Protein AF-A0A4U8TPI4-F1 (afdb_monomer_lite)

Sequence (256 aa):
MASNSSNVKKADDKVDRNPLLNIMSLQGYNVPTFNQDNNDSSNINNSPNNSNTTNISTNDIIIKDLEFSYISTNINNLEDKLVNSLYTEILDLQIKQHQYMGKYEGRNHWDSLEIGAGVNYSLSSYNPAFQVSVPLPITKKQSYLKAKYMSLESGTLARQAITKKQIAIKAKAYLQELSLQREYINLAEKNTQVKQYLAELNRLGYEAQQVTLFEYITQQNAFVDSQIELVNSQIKYIDLVALLEETLGESFTKID

Foldseek 3Di:
DDDDDDDDDDDDDDDPPDPPVVVPVPDDDDDDDDDDDDDDDDDDDDDDDDDDDDPPPPPPVPPPDPDQDDFPDPVVCLLVLLCPFPVLVVLVVLLVVLVVQLVVLVVCLWPDFDWDWDWDDDPPDTDTDTDTDGDDSPDCVSVVSSVVSVVSSVVSVVVSVVLSVVLVVLLVVLVVVLVVLVVVLVVLVVVLVVLVVVLVVLVVCVVVVNHDPVSNVVSVVVNVVSVVVNVVSSVVSVVSQVSSCNSSVHHSDDPD

Structure (mmCIF, N/CA/C/O backbone):
data_AF-A0A4U8TPI4-F1
#
_entry.id   AF-A0A4U8TPI4-F1
#
loop_
_atom_site.group_PDB
_atom_site.id
_atom_site.type_symbol
_atom_site.label_atom_id
_atom_site.label_alt_id
_atom_site.label_comp_id
_atom_site.label_asym_id
_atom_site.label_entity_id
_atom_site.label_seq_id
_atom_site.pdbx_PDB_ins_code
_atom_site.Cartn_x
_atom_site.Cartn_y
_atom_site.Cartn_z
_atom_site.occupancy
_atom_site.B_iso_or_equiv
_atom_site.auth_seq_id
_atom_site.auth_comp_id
_atom_site.auth_asym_id
_atom_site.auth_atom_id
_atom_site.pdbx_PDB_model_num
ATOM 1 N N . MET A 1 1 ? 56.192 -31.662 13.616 1.00 40.19 1 MET A N 1
ATOM 2 C CA . MET A 1 1 ? 56.895 -30.583 14.338 1.00 40.19 1 MET A CA 1
ATOM 3 C C . MET A 1 1 ? 55.969 -29.379 14.407 1.00 40.19 1 MET A C 1
ATOM 5 O O . MET A 1 1 ? 55.561 -28.923 13.352 1.00 40.19 1 MET A O 1
ATOM 9 N N . ALA A 1 2 ? 55.650 -28.973 15.646 1.00 40.91 2 ALA A N 1
ATOM 10 C CA . ALA A 1 2 ? 55.104 -27.691 16.134 1.00 40.91 2 ALA A CA 1
ATOM 11 C C . ALA A 1 2 ? 53.752 -27.215 15.537 1.00 40.91 2 ALA A C 1
ATOM 13 O O . ALA A 1 2 ? 53.695 -26.879 14.364 1.00 40.91 2 ALA A O 1
ATOM 14 N N . SER A 1 3 ? 52.589 -27.241 16.208 1.00 33.03 3 SER A N 1
ATOM 15 C CA . SER A 1 3 ? 52.166 -26.825 17.572 1.00 33.03 3 SER A CA 1
ATOM 16 C C . SER A 1 3 ? 52.023 -25.305 17.764 1.00 33.03 3 SER A C 1
ATOM 18 O O . SER A 1 3 ? 53.017 -24.628 17.994 1.00 33.03 3 SER A O 1
ATOM 20 N N . ASN A 1 4 ? 50.777 -24.808 17.713 1.00 35.53 4 ASN A N 1
ATOM 21 C CA . ASN A 1 4 ? 50.175 -23.742 18.549 1.00 35.53 4 ASN A CA 1
ATOM 22 C C . ASN A 1 4 ? 48.702 -23.600 18.087 1.00 35.53 4 ASN A C 1
ATOM 24 O O . ASN A 1 4 ? 48.477 -23.287 16.925 1.00 35.53 4 ASN A O 1
ATOM 28 N N . SER A 1 5 ? 47.632 -23.962 18.817 1.00 34.56 5 SER A N 1
ATOM 29 C CA . SER A 1 5 ? 47.222 -23.632 20.200 1.00 34.56 5 SER A CA 1
ATOM 30 C C . SER A 1 5 ? 47.324 -22.127 20.449 1.00 34.56 5 SER A C 1
ATOM 32 O O . SER A 1 5 ? 48.408 -21.581 20.335 1.00 34.56 5 SER A O 1
ATOM 34 N N . SER A 1 6 ? 46.317 -21.347 20.827 1.00 32.84 6 SER A N 1
ATOM 35 C CA . SER A 1 6 ? 44.898 -21.524 21.151 1.00 32.84 6 SER A CA 1
ATOM 36 C C . SER A 1 6 ? 44.440 -20.126 21.591 1.00 32.84 6 SER A C 1
ATOM 38 O O . SER A 1 6 ? 45.124 -19.541 22.427 1.00 32.84 6 SER A O 1
ATOM 40 N N . ASN A 1 7 ? 43.306 -19.595 21.125 1.00 31.77 7 ASN A N 1
ATOM 41 C CA . ASN A 1 7 ? 42.333 -19.042 22.070 1.00 31.77 7 ASN A CA 1
ATOM 42 C C . ASN A 1 7 ? 40.979 -18.740 21.435 1.00 31.77 7 ASN A C 1
ATOM 44 O O . ASN A 1 7 ? 40.844 -18.008 20.459 1.00 31.77 7 ASN A O 1
ATOM 48 N N . VAL A 1 8 ? 39.987 -19.332 22.080 1.00 36.50 8 VAL A N 1
ATOM 49 C CA . VAL A 1 8 ? 38.558 -19.215 21.858 1.00 36.50 8 VAL A CA 1
ATOM 50 C C . VAL A 1 8 ? 38.081 -17.928 22.526 1.00 36.50 8 VAL A C 1
ATOM 52 O O . VAL A 1 8 ? 38.291 -17.738 23.722 1.00 36.50 8 VAL A O 1
ATOM 55 N N . LYS A 1 9 ? 37.367 -17.077 21.788 1.00 36.59 9 LYS A N 1
ATOM 56 C CA . LYS A 1 9 ? 36.351 -16.196 22.373 1.00 36.59 9 LYS A CA 1
ATOM 57 C C . LYS A 1 9 ? 35.041 -16.421 21.631 1.00 36.59 9 LYS A C 1
ATOM 59 O O . LYS A 1 9 ? 34.915 -16.083 20.460 1.00 36.59 9 LYS A O 1
ATOM 64 N N . LYS A 1 10 ? 34.094 -17.032 22.348 1.00 38.00 10 LYS A N 1
ATOM 65 C CA . LYS A 1 10 ? 32.663 -17.004 22.045 1.00 38.00 10 LYS A CA 1
ATOM 66 C C . LYS A 1 10 ? 32.222 -15.544 21.912 1.00 38.00 10 LYS A C 1
ATOM 68 O O . LYS A 1 10 ? 32.494 -14.753 22.813 1.00 38.00 10 LYS A O 1
ATOM 73 N N . ALA A 1 11 ? 31.522 -15.226 20.835 1.00 33.50 11 ALA A N 1
ATOM 74 C CA . ALA A 1 11 ? 30.591 -14.112 20.797 1.00 33.50 11 ALA A CA 1
ATOM 75 C C . ALA A 1 11 ? 29.289 -14.668 20.226 1.00 33.50 11 ALA A C 1
ATOM 77 O O . ALA A 1 11 ? 29.285 -15.302 19.172 1.00 33.50 11 ALA A O 1
ATOM 78 N N . ASP A 1 12 ? 28.248 -14.526 21.032 1.00 31.89 12 ASP A N 1
ATOM 79 C CA . ASP A 1 12 ? 26.942 -15.122 20.854 1.00 31.89 12 ASP A CA 1
ATOM 80 C C . ASP A 1 12 ? 26.230 -14.660 19.583 1.00 31.89 12 ASP A C 1
ATOM 82 O O . ASP A 1 12 ? 26.335 -13.524 19.120 1.00 31.89 12 ASP A O 1
ATOM 86 N N . ASP A 1 13 ? 25.460 -15.610 19.080 1.00 36.75 13 ASP A N 1
ATOM 87 C CA . ASP A 1 13 ? 24.422 -15.514 18.077 1.00 36.75 13 ASP A CA 1
ATOM 88 C C . ASP A 1 13 ? 23.369 -14.456 18.455 1.00 36.75 13 ASP A C 1
ATOM 90 O O . ASP A 1 13 ? 22.632 -14.622 19.428 1.00 36.75 13 ASP A O 1
ATOM 94 N N . LYS A 1 14 ? 23.271 -13.383 17.662 1.00 34.62 14 LYS A N 1
ATOM 95 C CA . LYS A 1 14 ? 21.997 -12.709 17.382 1.00 34.62 14 LYS A CA 1
ATOM 96 C C . LYS A 1 14 ? 21.975 -12.254 15.930 1.00 34.62 14 LYS A C 1
ATOM 98 O O . LYS A 1 14 ? 22.466 -11.191 15.565 1.00 34.62 14 LYS A O 1
ATOM 103 N N . VAL A 1 15 ? 21.372 -13.102 15.107 1.00 37.91 15 VAL A N 1
ATOM 104 C CA . VAL A 1 15 ? 20.812 -12.750 13.804 1.00 37.91 15 VAL A CA 1
ATOM 105 C C . VAL A 1 15 ? 19.808 -11.607 13.997 1.00 37.91 15 VAL A C 1
ATOM 107 O O . VAL A 1 15 ? 18.676 -11.843 14.423 1.00 37.91 15 VAL A O 1
ATOM 110 N N . ASP A 1 16 ? 20.203 -10.380 13.654 1.00 37.00 16 ASP A N 1
ATOM 111 C CA . ASP A 1 16 ? 19.278 -9.254 13.499 1.00 37.00 16 ASP A CA 1
ATOM 112 C C . ASP A 1 16 ? 18.398 -9.496 12.267 1.00 37.00 16 ASP A C 1
ATOM 114 O O . ASP A 1 16 ? 18.667 -9.089 11.135 1.00 37.00 16 ASP A O 1
ATOM 118 N N . ARG A 1 17 ? 17.308 -10.226 12.496 1.00 42.50 17 ARG A N 1
ATOM 119 C CA . ARG A 1 17 ? 16.150 -10.233 11.611 1.00 42.50 17 ARG A CA 1
ATOM 120 C C . ARG A 1 17 ? 15.428 -8.915 11.838 1.00 42.50 17 ARG A C 1
ATOM 122 O O . ARG A 1 17 ? 14.726 -8.815 12.832 1.00 42.50 17 ARG A O 1
ATOM 129 N N . ASN A 1 18 ? 15.622 -7.934 10.956 1.00 40.72 18 ASN A N 1
ATOM 130 C CA . ASN A 1 18 ? 14.607 -6.940 10.571 1.00 40.72 18 ASN A CA 1
ATOM 131 C C . ASN A 1 18 ? 15.129 -6.003 9.461 1.00 40.72 18 ASN A C 1
ATOM 133 O O . ASN A 1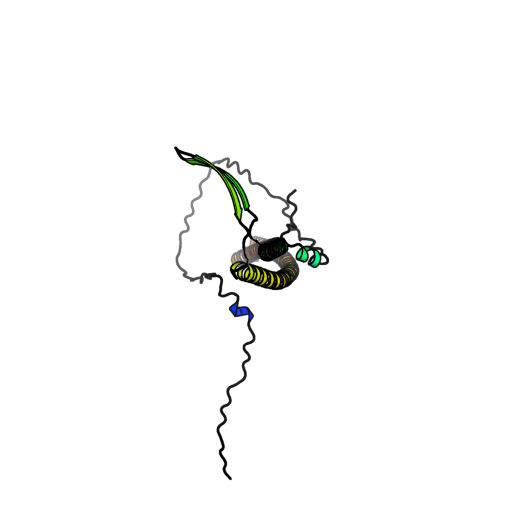 18 ? 15.443 -4.842 9.718 1.00 40.72 18 ASN A O 1
ATOM 137 N N . PRO A 1 19 ? 15.158 -6.442 8.188 1.00 38.75 19 PRO A N 1
ATOM 138 C CA . PRO A 1 19 ? 15.428 -5.538 7.064 1.00 38.75 19 PRO A CA 1
ATOM 139 C C . PRO A 1 19 ? 14.300 -4.510 6.816 1.00 38.75 19 PRO A C 1
ATOM 141 O O . PRO A 1 19 ? 14.453 -3.628 5.978 1.00 38.75 19 PRO A O 1
ATOM 144 N N . LEU A 1 20 ? 13.175 -4.597 7.540 1.00 37.25 20 LEU A N 1
ATOM 145 C CA . LEU A 1 20 ? 12.004 -3.725 7.372 1.00 37.25 20 LEU A CA 1
ATOM 146 C C . LEU A 1 20 ? 12.110 -2.376 8.102 1.00 37.25 20 LEU A C 1
ATOM 148 O O . LEU A 1 20 ? 11.418 -1.436 7.728 1.00 37.25 20 LEU A O 1
ATOM 152 N N . LEU A 1 21 ? 12.995 -2.243 9.094 1.00 36.62 21 LEU A N 1
ATOM 153 C CA . LEU A 1 21 ? 13.157 -0.987 9.840 1.00 36.62 21 LEU A CA 1
ATOM 154 C C . LEU A 1 21 ? 13.999 0.061 9.095 1.00 36.62 21 LEU A C 1
ATOM 156 O O . LEU A 1 21 ? 13.907 1.246 9.397 1.00 36.62 21 LEU A O 1
ATOM 160 N N . ASN A 1 22 ? 14.780 -0.346 8.090 1.00 37.22 22 ASN A N 1
ATOM 161 C CA . ASN A 1 22 ? 15.731 0.544 7.416 1.00 37.22 22 ASN A CA 1
ATOM 162 C C . ASN A 1 22 ? 15.189 1.204 6.132 1.00 37.22 22 ASN A C 1
ATOM 164 O O . ASN A 1 22 ? 15.896 1.968 5.484 1.00 37.22 22 ASN A O 1
ATOM 168 N N . ILE A 1 23 ? 13.941 0.915 5.751 1.00 37.38 23 ILE A N 1
ATOM 169 C CA . ILE A 1 23 ? 13.265 1.532 4.591 1.00 37.38 23 ILE A CA 1
ATOM 170 C C . ILE A 1 23 ? 12.291 2.647 4.991 1.00 37.38 23 ILE A C 1
ATOM 172 O O . ILE A 1 23 ? 11.846 3.397 4.128 1.00 37.38 23 ILE A O 1
ATOM 176 N N . MET A 1 24 ? 11.993 2.791 6.286 1.00 36.94 24 MET A N 1
ATOM 177 C CA . MET A 1 24 ? 11.073 3.815 6.800 1.00 36.94 24 MET A CA 1
ATOM 178 C C . MET A 1 24 ? 11.775 5.074 7.331 1.00 36.94 24 MET A C 1
ATOM 180 O O . MET A 1 24 ? 11.109 6.065 7.599 1.00 36.94 24 MET A O 1
ATOM 184 N N . SER A 1 25 ? 13.107 5.091 7.435 1.00 38.97 25 SER A N 1
ATOM 185 C CA . SER A 1 25 ? 13.867 6.258 7.919 1.00 38.97 25 SER A CA 1
ATOM 186 C C . SER A 1 25 ? 14.198 7.298 6.836 1.00 38.97 25 SER A C 1
ATOM 188 O O . SER A 1 25 ? 14.820 8.315 7.131 1.00 38.97 25 SER A O 1
ATOM 190 N N . LEU A 1 26 ? 13.783 7.076 5.582 1.00 43.41 26 LEU A N 1
ATOM 191 C CA . LEU A 1 26 ? 14.105 7.943 4.437 1.00 43.41 26 LEU A CA 1
ATOM 192 C C . LEU A 1 26 ? 13.020 8.969 4.078 1.00 43.41 26 LEU A C 1
ATOM 194 O O . LEU A 1 26 ? 13.184 9.714 3.113 1.00 43.41 26 LEU A O 1
ATOM 198 N N . GLN A 1 27 ? 11.938 9.058 4.850 1.00 39.12 27 GLN A N 1
ATOM 199 C CA . GLN A 1 27 ? 10.951 10.129 4.716 1.00 39.12 27 GLN A CA 1
ATOM 200 C C . GLN A 1 27 ? 10.686 10.729 6.095 1.00 39.12 27 GLN A C 1
ATOM 202 O O . GLN A 1 27 ? 10.220 10.046 7.000 1.00 39.12 27 GLN A O 1
ATOM 207 N N . GLY A 1 28 ? 11.075 11.996 6.258 1.00 37.16 28 GLY A N 1
ATOM 208 C CA . GLY A 1 28 ? 11.094 12.729 7.521 1.00 37.16 28 GLY A CA 1
ATOM 209 C C . GLY A 1 28 ? 9.715 12.959 8.132 1.00 37.16 28 GLY A C 1
ATOM 210 O O . GLY A 1 28 ? 9.184 14.064 8.074 1.00 37.16 28 GLY A O 1
ATOM 211 N N . TYR A 1 29 ? 9.175 11.936 8.783 1.00 36.00 29 TYR A N 1
ATOM 212 C CA . TYR A 1 29 ? 8.065 12.076 9.712 1.00 36.00 29 TYR A CA 1
ATOM 213 C C . TYR A 1 29 ? 8.618 12.373 11.109 1.00 36.00 29 TYR A C 1
ATOM 215 O O . TYR A 1 29 ? 9.076 11.482 11.822 1.00 36.00 29 TYR A O 1
ATOM 223 N N . ASN A 1 30 ? 8.582 13.650 11.498 1.00 37.44 30 ASN A N 1
ATOM 224 C CA . ASN A 1 30 ? 8.715 14.041 12.898 1.00 37.44 30 ASN A CA 1
ATOM 225 C C . ASN A 1 30 ? 7.462 13.574 13.646 1.00 37.44 30 ASN A C 1
ATOM 227 O O . ASN A 1 30 ? 6.368 14.082 13.407 1.00 37.44 30 ASN A O 1
ATOM 231 N N . VAL A 1 31 ? 7.631 12.619 14.556 1.00 39.81 31 VAL A N 1
ATOM 232 C CA . VAL A 1 31 ? 6.609 12.243 15.536 1.00 39.81 31 VAL A CA 1
ATOM 233 C C . VAL A 1 31 ? 6.608 13.314 16.634 1.00 39.81 31 VAL A C 1
ATOM 235 O O . VAL A 1 31 ? 7.640 13.481 17.288 1.00 39.81 31 VAL A O 1
ATOM 238 N N . PRO A 1 32 ? 5.516 14.066 16.866 1.00 36.06 32 PRO A N 1
ATOM 239 C CA . PRO A 1 32 ? 5.455 14.966 18.008 1.00 36.06 32 PRO A CA 1
ATOM 240 C C . PRO A 1 32 ? 5.360 14.145 19.299 1.00 36.06 32 PRO A C 1
ATOM 242 O O . PRO A 1 32 ? 4.415 13.388 19.517 1.00 36.06 32 PRO A O 1
ATOM 245 N N . THR A 1 33 ? 6.356 14.301 20.165 1.00 33.09 33 THR A N 1
ATOM 246 C CA . THR A 1 33 ? 6.316 13.835 21.552 1.00 33.09 33 THR A CA 1
ATOM 247 C C . THR A 1 33 ? 5.322 14.688 22.337 1.00 33.09 33 THR A C 1
ATOM 249 O O . THR A 1 33 ? 5.518 15.896 22.475 1.00 33.09 33 THR A O 1
ATOM 252 N N . PHE A 1 34 ? 4.260 14.060 22.845 1.00 27.83 34 PHE A N 1
ATOM 253 C CA . PHE A 1 34 ? 3.307 14.671 23.771 1.00 27.83 34 PHE A CA 1
ATOM 254 C C . PHE A 1 34 ? 4.018 14.996 25.090 1.00 27.83 34 PHE A C 1
ATOM 256 O O . PHE A 1 34 ? 4.450 14.088 25.798 1.00 27.83 34 PHE A O 1
ATOM 263 N N . ASN A 1 35 ? 4.143 16.286 25.405 1.00 26.83 35 ASN A N 1
ATOM 264 C CA . ASN A 1 35 ? 4.555 16.753 26.723 1.00 26.83 35 ASN A CA 1
ATOM 265 C C . ASN A 1 35 ? 3.297 17.054 27.540 1.00 26.83 35 ASN A C 1
ATOM 267 O O . ASN A 1 35 ? 2.398 17.764 27.088 1.00 26.83 35 ASN A O 1
ATOM 271 N N . GLN A 1 36 ? 3.238 16.451 28.717 1.00 35.97 36 GLN A N 1
ATOM 272 C CA . GLN A 1 36 ? 2.131 16.492 29.653 1.00 35.97 36 GLN A CA 1
ATOM 273 C C . GLN A 1 36 ? 2.464 17.533 30.720 1.00 35.97 36 GLN A C 1
ATOM 275 O O . GLN A 1 36 ? 3.272 17.246 31.595 1.00 35.97 36 GLN A O 1
ATOM 280 N N . ASP A 1 37 ? 1.838 18.708 30.658 1.00 26.83 37 ASP A N 1
ATOM 281 C CA . ASP A 1 37 ? 1.857 19.668 31.762 1.00 26.83 37 ASP A CA 1
ATOM 282 C C . ASP A 1 37 ? 0.425 19.969 32.209 1.00 26.83 37 ASP A C 1
ATOM 284 O O . ASP A 1 37 ? -0.380 20.583 31.509 1.00 26.83 37 ASP A O 1
ATOM 288 N N . ASN A 1 38 ? 0.126 19.471 33.407 1.00 35.69 38 ASN A N 1
ATOM 289 C CA . ASN A 1 38 ? -1.001 19.872 34.233 1.00 35.69 38 ASN A CA 1
ATOM 290 C C . ASN A 1 38 ? -0.711 21.259 34.821 1.00 35.69 38 ASN A C 1
ATOM 292 O O . ASN A 1 38 ? 0.386 21.458 35.342 1.00 35.69 38 ASN A O 1
ATOM 296 N N . ASN A 1 39 ? -1.692 22.166 34.828 1.00 30.72 39 ASN A N 1
ATOM 297 C CA . ASN A 1 39 ? -2.206 22.792 36.054 1.00 30.72 39 ASN A CA 1
ATOM 298 C C . ASN A 1 39 ? -3.157 23.970 35.782 1.00 30.72 39 ASN A C 1
ATOM 300 O O . ASN A 1 39 ? -2.978 24.762 34.864 1.00 30.72 39 ASN A O 1
ATOM 304 N N . ASP A 1 40 ? -4.098 24.070 36.719 1.00 28.66 40 ASP A N 1
ATOM 305 C CA . ASP A 1 40 ? -4.758 25.268 37.234 1.00 28.66 40 ASP A CA 1
ATOM 306 C C . ASP A 1 40 ? -6.131 25.730 36.705 1.00 28.66 40 ASP A C 1
ATOM 308 O O . ASP A 1 40 ? -6.276 26.560 35.818 1.00 28.66 40 ASP A O 1
ATOM 312 N N . SER A 1 41 ? -7.146 25.236 37.427 1.00 28.80 41 SER A N 1
ATOM 313 C CA . SER A 1 41 ? -7.929 26.030 38.391 1.00 28.80 41 SER A CA 1
ATOM 314 C C . SER A 1 41 ? -8.909 27.104 37.887 1.00 28.80 41 SER A C 1
ATOM 316 O O . SER A 1 41 ? -8.549 28.204 37.488 1.00 28.80 41 SER A O 1
ATOM 318 N N . SER A 1 42 ? -10.186 26.807 38.165 1.00 34.19 42 SER A N 1
ATOM 319 C CA . SER A 1 42 ? -11.228 27.707 38.691 1.00 34.19 42 SER A CA 1
ATOM 320 C C . SER A 1 42 ? -11.661 28.935 37.875 1.00 34.19 42 SER A C 1
ATOM 322 O O . SER A 1 42 ? -11.002 29.969 37.893 1.00 34.19 42 SER A O 1
ATOM 324 N N . ASN A 1 43 ? -12.905 28.913 37.380 1.00 29.72 43 ASN A N 1
ATOM 325 C CA . ASN A 1 43 ? -13.916 29.845 37.897 1.00 29.72 43 ASN A CA 1
ATOM 326 C C . ASN A 1 43 ? -15.341 29.454 37.482 1.00 29.72 43 ASN A C 1
ATOM 328 O O . ASN A 1 43 ? -15.711 29.492 36.312 1.00 29.72 43 ASN A O 1
ATOM 332 N N . ILE A 1 44 ? -16.143 29.117 38.491 1.00 36.00 44 ILE A N 1
ATOM 333 C CA . ILE A 1 44 ? -17.599 29.028 38.425 1.00 36.00 44 ILE A CA 1
ATOM 334 C C . ILE A 1 44 ? -18.122 30.446 38.648 1.00 36.00 44 ILE A C 1
ATOM 336 O O . ILE A 1 44 ? -17.892 31.006 39.714 1.00 36.00 44 ILE A O 1
ATOM 340 N N . ASN A 1 45 ? -18.865 30.997 37.692 1.00 31.64 45 ASN A N 1
ATOM 341 C CA . ASN A 1 45 ? -19.779 32.104 37.955 1.00 31.64 45 ASN A CA 1
ATOM 342 C C . ASN A 1 45 ? -21.132 31.792 37.315 1.00 31.64 45 ASN A C 1
ATOM 344 O O . ASN A 1 45 ? -21.312 31.888 36.104 1.00 31.64 45 ASN A O 1
ATOM 348 N N . ASN A 1 46 ? -22.080 31.418 38.172 1.00 35.88 46 ASN A N 1
ATOM 349 C CA . ASN A 1 46 ? -23.503 31.445 37.873 1.00 35.88 46 ASN A CA 1
ATOM 350 C C . ASN A 1 46 ? -23.964 32.899 37.722 1.00 35.88 46 ASN A C 1
ATOM 352 O O . ASN A 1 46 ? -23.731 33.708 38.618 1.00 35.88 46 ASN A O 1
ATOM 356 N N . SER A 1 47 ? -24.739 33.194 36.682 1.00 27.23 47 SER A N 1
ATOM 357 C CA . SER A 1 47 ? -25.938 34.020 36.846 1.00 27.23 47 SER A CA 1
ATOM 358 C C . SER A 1 47 ? -26.911 33.781 35.685 1.00 27.23 47 SER A C 1
ATOM 360 O O . SER A 1 47 ? -26.484 33.808 34.529 1.00 27.23 47 SER A O 1
ATOM 362 N N . PRO A 1 48 ? -28.202 33.529 35.964 1.00 48.09 48 PRO A N 1
ATOM 363 C CA . PRO A 1 48 ? -29.218 33.308 34.950 1.00 48.09 48 PRO A CA 1
ATOM 364 C C . PRO A 1 48 ? -29.750 34.658 34.470 1.00 48.09 48 PRO A C 1
ATOM 366 O O . PRO A 1 48 ? -30.051 35.523 35.291 1.00 48.09 48 PRO A O 1
ATOM 369 N N . ASN A 1 49 ? -29.942 34.846 33.164 1.00 31.06 49 ASN A N 1
ATOM 370 C CA . ASN A 1 49 ? -30.981 35.770 32.730 1.00 31.06 49 ASN A CA 1
ATOM 371 C C . ASN A 1 49 ? -31.513 35.497 31.328 1.00 31.06 49 ASN A C 1
ATOM 373 O O . ASN A 1 49 ? -30.820 35.096 30.400 1.00 31.06 49 ASN A O 1
ATOM 377 N N . ASN A 1 50 ? -32.816 35.704 31.288 1.00 35.12 50 ASN A N 1
ATOM 378 C CA . ASN A 1 50 ? -33.794 35.378 30.282 1.00 35.12 50 ASN A CA 1
ATOM 379 C C . ASN A 1 50 ? -33.683 36.278 29.039 1.00 35.12 50 ASN A C 1
ATOM 381 O O . ASN A 1 50 ? -33.150 37.384 29.098 1.00 35.12 50 ASN A O 1
ATOM 385 N N . SER A 1 51 ? -34.348 35.826 27.976 1.00 37.69 51 SER A N 1
ATOM 386 C CA . SER A 1 51 ? -34.765 36.564 26.780 1.00 37.69 51 SER A CA 1
ATOM 387 C C . SER A 1 51 ? -33.663 36.989 25.803 1.00 37.69 51 SER A C 1
ATOM 389 O O . SER A 1 51 ? -32.965 37.978 25.984 1.00 37.69 51 SER A O 1
ATOM 391 N N . ASN A 1 52 ? -33.583 36.300 24.667 1.00 36.41 52 ASN A N 1
ATOM 392 C CA . ASN A 1 52 ? -34.245 36.779 23.453 1.00 36.41 52 ASN A CA 1
ATOM 393 C C . ASN A 1 52 ? -33.923 35.851 22.283 1.00 36.41 52 ASN A C 1
ATOM 395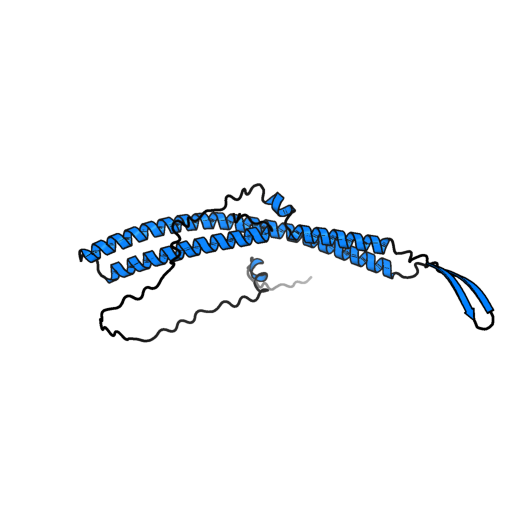 O O . ASN A 1 52 ? -32.770 35.531 22.006 1.00 36.41 52 ASN A O 1
ATOM 399 N N . THR A 1 53 ? -34.991 35.455 21.599 1.00 42.88 53 THR A N 1
ATOM 400 C CA . THR A 1 53 ? -35.019 34.953 20.227 1.00 42.88 53 THR A CA 1
ATOM 401 C C . THR A 1 53 ? -33.947 35.612 19.365 1.00 42.88 53 THR A C 1
ATOM 403 O O . THR A 1 53 ? -34.125 36.724 18.869 1.00 42.88 53 THR A O 1
ATOM 406 N N . THR A 1 54 ? -32.851 34.897 19.145 1.00 35.06 54 THR A N 1
ATOM 407 C CA . THR A 1 54 ? -32.073 35.050 17.928 1.00 35.06 54 THR A CA 1
ATOM 408 C C . THR A 1 54 ? -32.520 33.914 17.028 1.00 35.06 54 THR A C 1
ATOM 410 O O . THR A 1 54 ? -32.261 32.743 17.288 1.00 35.06 54 THR A O 1
ATOM 413 N N . ASN A 1 55 ? -33.292 34.279 16.005 1.00 42.16 55 ASN A N 1
ATOM 414 C CA . ASN A 1 55 ? -33.463 33.473 14.808 1.00 42.16 55 ASN A CA 1
ATOM 415 C C . ASN A 1 55 ? -32.068 33.259 14.216 1.00 42.16 55 ASN A C 1
ATOM 417 O O . ASN A 1 55 ? -31.620 34.024 13.364 1.00 42.16 55 ASN A O 1
ATOM 421 N N . ILE A 1 56 ? -31.351 32.262 14.720 1.00 40.69 56 ILE A N 1
ATOM 422 C CA . ILE A 1 56 ? -30.245 31.678 13.991 1.00 40.69 56 ILE A CA 1
ATOM 423 C C . ILE A 1 56 ? -30.946 30.768 13.001 1.00 40.69 56 ILE A C 1
ATOM 425 O O . ILE A 1 56 ? -31.439 29.703 13.359 1.00 40.69 56 ILE A O 1
ATOM 429 N N . SER A 1 57 ? -31.071 31.245 11.767 1.00 43.78 57 SER A N 1
ATOM 430 C CA . SER A 1 57 ? -31.351 30.397 10.619 1.00 43.78 57 SER A CA 1
ATOM 431 C C . SER A 1 57 ? -30.175 29.434 10.471 1.00 43.78 57 SER A C 1
ATOM 433 O O . SER A 1 57 ? -29.312 29.616 9.613 1.00 43.78 57 SER A O 1
ATOM 435 N N . THR A 1 58 ? -30.089 28.442 11.355 1.00 43.31 58 THR A N 1
ATOM 436 C CA . THR A 1 58 ? -29.285 27.269 11.107 1.00 43.31 58 THR A CA 1
ATOM 437 C C . THR A 1 58 ? -30.025 26.513 10.014 1.00 43.31 58 THR A C 1
ATOM 439 O O . THR A 1 58 ? -30.976 25.771 10.244 1.00 43.31 58 THR A O 1
ATOM 442 N N . ASN A 1 59 ? -29.592 26.715 8.770 1.00 41.31 59 ASN A N 1
ATOM 443 C CA . ASN A 1 59 ? -29.639 25.623 7.808 1.00 41.31 59 ASN A CA 1
ATOM 444 C C . ASN A 1 59 ? -28.685 24.544 8.342 1.00 41.31 59 ASN A C 1
ATOM 446 O O . ASN A 1 59 ? -27.594 24.344 7.812 1.00 41.31 59 ASN A O 1
ATOM 450 N N . ASP A 1 60 ? -29.075 23.903 9.444 1.00 40.75 60 ASP A N 1
ATOM 451 C CA . ASP A 1 60 ? -28.480 22.663 9.883 1.00 40.75 60 ASP A CA 1
ATOM 452 C C . ASP A 1 60 ? -28.790 21.685 8.762 1.00 40.75 60 ASP A C 1
ATOM 454 O O . ASP A 1 60 ? -29.945 21.335 8.501 1.00 40.75 60 ASP A O 1
ATOM 458 N N . ILE A 1 61 ? -27.754 21.307 8.020 1.00 43.78 61 ILE A N 1
ATOM 459 C CA . ILE A 1 61 ? -27.837 20.178 7.111 1.00 43.78 61 ILE A CA 1
ATOM 460 C C . ILE A 1 61 ? -28.008 18.970 8.025 1.00 43.78 61 ILE A C 1
ATOM 462 O O . ILE A 1 61 ? -27.047 18.419 8.556 1.00 43.78 61 ILE A O 1
ATOM 466 N N . ILE A 1 62 ? -29.262 18.606 8.270 1.00 43.69 62 ILE A N 1
ATOM 467 C CA . ILE A 1 62 ? -29.615 17.402 9.003 1.00 43.69 62 ILE A CA 1
ATOM 468 C C . ILE A 1 62 ? -29.339 16.233 8.056 1.00 43.69 62 ILE A C 1
ATOM 470 O O . ILE A 1 62 ? -30.209 15.804 7.299 1.00 43.69 62 ILE A O 1
ATOM 474 N N . ILE A 1 63 ? -28.099 15.746 8.074 1.00 51.16 63 ILE A N 1
ATOM 475 C CA . ILE A 1 63 ? -27.718 14.507 7.403 1.00 51.16 63 ILE A CA 1
ATOM 476 C C . ILE A 1 63 ? -28.290 13.363 8.242 1.00 51.16 63 ILE A C 1
ATOM 478 O O . ILE A 1 63 ? -27.692 12.925 9.223 1.00 51.16 63 ILE A O 1
ATOM 482 N N . LYS A 1 64 ? -29.504 12.935 7.896 1.00 35.50 64 LYS A N 1
ATOM 483 C CA . LYS A 1 64 ? -30.083 11.683 8.387 1.00 35.50 64 LYS A CA 1
ATOM 484 C C . LYS A 1 64 ? -29.584 10.557 7.486 1.00 35.50 64 LYS A C 1
ATOM 486 O O . LYS A 1 64 ? -29.539 10.733 6.273 1.00 35.50 64 LYS A O 1
ATOM 491 N N . ASP A 1 65 ? -29.212 9.439 8.099 1.00 46.28 65 ASP A N 1
ATOM 492 C CA . ASP A 1 65 ? -28.926 8.167 7.422 1.00 46.28 65 ASP A CA 1
ATOM 493 C C . ASP A 1 65 ? -27.630 8.119 6.589 1.00 46.28 65 ASP A C 1
ATOM 495 O O . ASP A 1 65 ? -27.610 7.611 5.469 1.00 46.28 65 ASP A O 1
ATOM 499 N N . LEU A 1 66 ? -26.507 8.595 7.147 1.00 58.91 66 LEU A N 1
ATOM 500 C CA . LEU A 1 66 ? -25.183 8.289 6.589 1.00 58.91 66 LEU A CA 1
ATOM 501 C C . LEU A 1 66 ? -24.772 6.860 6.997 1.00 58.91 66 LEU A C 1
ATOM 503 O O . LEU A 1 66 ? -24.012 6.653 7.943 1.00 58.91 66 LEU A O 1
ATOM 507 N N . GLU A 1 67 ? -25.346 5.862 6.327 1.00 62.47 67 GLU A N 1
ATOM 508 C CA . GLU A 1 67 ? -25.018 4.456 6.564 1.00 62.47 67 GLU A CA 1
ATOM 509 C C . GLU A 1 67 ? -23.615 4.146 6.024 1.00 62.47 67 GLU A C 1
ATOM 511 O O . GLU A 1 67 ? -23.298 4.384 4.855 1.00 62.47 67 GLU A O 1
ATOM 516 N N . PHE A 1 68 ? -22.748 3.626 6.891 1.00 69.50 68 PHE A N 1
ATOM 517 C CA . PHE A 1 68 ? -21.396 3.248 6.504 1.00 69.50 68 PHE A CA 1
ATOM 518 C C . PHE A 1 68 ? -21.433 1.975 5.653 1.00 69.50 68 PHE A C 1
ATOM 520 O O . PHE A 1 68 ? -21.764 0.895 6.142 1.00 69.50 68 PHE A O 1
ATOM 527 N N . SER A 1 69 ? -21.065 2.101 4.378 1.00 70.88 69 SER A N 1
ATOM 528 C CA . SER A 1 69 ? -21.054 0.987 3.432 1.00 70.88 69 SER A CA 1
ATOM 529 C C . SER A 1 69 ? -19.638 0.506 3.142 1.00 70.88 69 SER A C 1
ATOM 531 O O . SER A 1 69 ? -18.699 1.288 2.991 1.00 70.88 69 SER A O 1
ATOM 533 N N . TYR A 1 70 ? -19.488 -0.811 3.040 1.00 76.44 70 TYR A N 1
ATOM 534 C CA . TYR A 1 70 ? -18.218 -1.437 2.715 1.00 76.44 70 TYR A CA 1
ATOM 535 C C . TYR A 1 70 ? -18.079 -1.675 1.216 1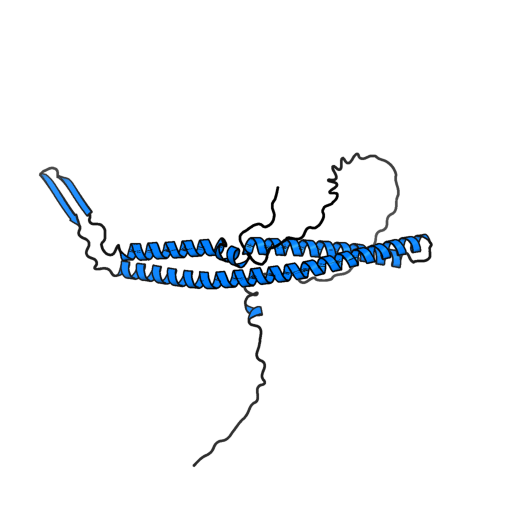.00 76.44 70 TYR A C 1
ATOM 537 O O . TYR A 1 70 ? -19.027 -2.065 0.534 1.00 76.44 70 TYR A O 1
ATOM 545 N N . ILE A 1 71 ? -16.849 -1.583 0.715 1.00 71.81 71 ILE A N 1
ATOM 546 C CA . ILE A 1 71 ? -16.575 -1.890 -0.687 1.00 71.81 71 ILE A CA 1
ATOM 547 C C . ILE A 1 71 ? -16.644 -3.404 -0.909 1.00 71.81 71 ILE A C 1
ATOM 549 O O . ILE A 1 71 ? -16.037 -4.201 -0.180 1.00 71.81 71 ILE A O 1
ATOM 553 N N . SER A 1 72 ? -17.389 -3.803 -1.940 1.00 61.31 72 SER A N 1
ATOM 554 C CA . SER A 1 72 ? -17.446 -5.172 -2.452 1.00 61.31 72 SER A CA 1
ATOM 555 C C . SER A 1 72 ? -16.304 -5.401 -3.447 1.00 61.31 72 SER A C 1
ATOM 557 O O . SER A 1 72 ? -16.496 -5.542 -4.653 1.00 61.31 72 SER A O 1
ATOM 559 N N . THR A 1 73 ? -15.063 -5.403 -2.964 1.00 58.84 73 THR A N 1
ATOM 560 C CA . THR A 1 73 ? -13.913 -5.684 -3.828 1.00 58.84 73 THR A CA 1
ATOM 561 C C . THR A 1 73 ? -13.926 -7.153 -4.241 1.00 58.84 73 THR A C 1
ATOM 563 O O . THR A 1 73 ? -13.736 -8.058 -3.429 1.00 58.84 73 THR A O 1
ATOM 566 N N . ASN A 1 74 ? -14.146 -7.408 -5.532 1.00 56.84 74 ASN A N 1
ATOM 567 C CA . ASN A 1 74 ? -13.971 -8.731 -6.119 1.00 56.84 74 ASN A CA 1
ATOM 568 C C . ASN A 1 74 ? -12.461 -8.994 -6.254 1.00 56.84 74 ASN A C 1
ATOM 570 O O . ASN A 1 74 ? -11.836 -8.648 -7.256 1.00 56.84 74 ASN A O 1
ATOM 574 N N . ILE A 1 75 ? -11.876 -9.547 -5.188 1.00 56.69 75 ILE A N 1
ATOM 575 C CA . ILE A 1 75 ? -10.436 -9.815 -5.006 1.00 56.69 75 ILE A CA 1
ATOM 576 C C . ILE A 1 75 ? -9.833 -10.591 -6.193 1.00 56.69 75 ILE A C 1
ATOM 578 O O . ILE A 1 75 ? -8.651 -10.444 -6.494 1.00 56.69 75 ILE A O 1
ATOM 582 N N . ASN A 1 76 ? -10.652 -11.358 -6.916 1.00 58.00 76 ASN A N 1
ATOM 583 C CA . ASN A 1 76 ? -10.221 -12.208 -8.025 1.00 58.00 76 ASN A CA 1
ATOM 584 C C . ASN A 1 76 ? -9.745 -11.435 -9.271 1.00 58.00 76 ASN A C 1
ATOM 586 O O . ASN A 1 76 ? -8.979 -11.992 -10.047 1.00 58.00 76 ASN A O 1
ATOM 590 N N . ASN A 1 77 ? -10.127 -10.161 -9.440 1.00 65.75 77 ASN A N 1
ATOM 591 C CA . ASN A 1 77 ? -9.688 -9.328 -10.575 1.00 65.75 77 ASN A CA 1
ATOM 592 C C . ASN A 1 77 ? -8.516 -8.392 -10.229 1.00 65.75 77 ASN A C 1
ATOM 594 O O . ASN A 1 77 ? -8.158 -7.527 -11.030 1.00 65.75 77 ASN A O 1
ATOM 598 N N . LEU A 1 78 ? -7.928 -8.516 -9.033 1.00 66.94 78 LEU A N 1
ATOM 599 C CA . LEU A 1 78 ? -6.861 -7.618 -8.590 1.00 66.94 78 LEU A CA 1
ATOM 600 C C . LEU A 1 78 ? -5.620 -7.725 -9.481 1.00 66.94 78 LEU A C 1
ATOM 602 O O . LEU A 1 78 ? -5.016 -6.707 -9.790 1.00 66.94 78 LEU A O 1
ATOM 606 N N . GLU A 1 79 ? -5.264 -8.940 -9.902 1.00 65.81 79 GLU A N 1
ATOM 607 C CA . GLU A 1 79 ? -4.080 -9.215 -10.721 1.00 65.81 79 GLU A CA 1
ATOM 608 C C . GLU A 1 79 ? -4.195 -8.563 -12.110 1.00 65.81 79 GLU A C 1
ATOM 610 O O . GLU A 1 79 ? -3.265 -7.894 -12.558 1.00 65.81 79 GLU A O 1
ATOM 615 N N . ASP A 1 80 ? -5.374 -8.647 -12.734 1.00 67.88 80 ASP A N 1
ATOM 616 C CA . ASP A 1 80 ? -5.661 -8.026 -14.034 1.00 67.88 80 ASP A CA 1
ATOM 617 C C . ASP A 1 80 ? -5.661 -6.493 -13.960 1.00 67.88 80 ASP A C 1
ATOM 619 O O . ASP A 1 80 ? -5.167 -5.813 -14.865 1.00 67.88 80 ASP A O 1
ATOM 623 N N . LYS A 1 81 ? -6.171 -5.933 -12.854 1.00 70.81 81 LYS A N 1
ATOM 624 C CA . LYS A 1 81 ? -6.112 -4.488 -12.578 1.00 70.81 81 LYS A CA 1
ATOM 625 C C . LYS A 1 81 ? -4.681 -4.027 -12.309 1.00 70.81 81 LYS A C 1
ATOM 627 O O . LYS A 1 81 ? -4.278 -2.953 -12.742 1.00 70.81 81 LYS A O 1
ATOM 632 N N . LEU A 1 82 ? -3.878 -4.872 -11.669 1.00 69.69 82 LEU A N 1
ATOM 633 C CA . LEU A 1 82 ? -2.482 -4.590 -11.364 1.00 69.69 82 LEU A CA 1
ATOM 634 C C . LEU A 1 82 ? -1.601 -4.486 -12.612 1.00 69.69 82 LEU A C 1
ATOM 636 O O . LEU A 1 82 ? -0.716 -3.628 -12.683 1.00 69.69 82 LEU A O 1
ATOM 640 N N . VAL A 1 83 ? -1.840 -5.375 -13.582 1.00 66.25 83 VAL A N 1
ATOM 641 C CA . VAL A 1 83 ? -1.117 -5.422 -14.862 1.00 66.25 83 VAL A CA 1
ATOM 642 C C . VAL A 1 83 ? -1.322 -4.139 -15.670 1.00 66.25 83 VAL A C 1
ATOM 644 O O . VAL A 1 83 ? -0.416 -3.759 -16.410 1.00 66.25 83 VAL A O 1
ATOM 647 N N . ASN A 1 84 ? -2.459 -3.463 -15.481 1.00 69.00 84 ASN A N 1
ATOM 648 C CA . ASN A 1 84 ? -2.847 -2.251 -16.203 1.00 69.00 84 ASN A CA 1
ATOM 649 C C . ASN A 1 84 ? -2.833 -0.985 -15.332 1.00 69.00 84 ASN A C 1
ATOM 651 O O . ASN A 1 84 ? -3.429 0.021 -15.710 1.00 69.00 84 ASN A O 1
ATOM 655 N N . SER A 1 85 ? -2.175 -1.003 -14.170 1.00 77.56 85 SER A N 1
ATOM 656 C CA . SER A 1 85 ? -2.093 0.203 -13.338 1.00 77.56 85 SER A CA 1
ATOM 657 C C . SER A 1 85 ? -1.344 1.320 -14.076 1.00 77.56 85 SER A C 1
ATOM 659 O O . SER A 1 85 ? -0.348 1.067 -14.768 1.00 77.56 85 SER A O 1
ATOM 661 N N . LEU A 1 86 ? -1.768 2.571 -13.876 1.00 82.81 86 LEU A N 1
ATOM 662 C CA . LEU A 1 86 ? -1.188 3.753 -14.531 1.00 82.81 86 LEU A CA 1
ATOM 663 C C . LEU A 1 86 ? 0.343 3.820 -14.380 1.00 82.81 86 LEU A C 1
ATOM 665 O O . LEU A 1 86 ? 1.070 4.144 -15.319 1.00 82.81 86 LEU A O 1
ATOM 669 N N . TYR A 1 87 ? 0.863 3.448 -13.207 1.00 82.50 87 TYR A N 1
ATOM 670 C CA . TYR A 1 87 ? 2.303 3.402 -12.948 1.00 82.50 87 TYR A CA 1
ATOM 671 C C . TYR A 1 87 ? 3.040 2.407 -13.847 1.00 82.50 87 TYR A C 1
ATOM 673 O O . TYR A 1 87 ? 4.154 2.682 -14.298 1.00 82.50 87 TYR A O 1
ATOM 681 N N . THR A 1 88 ? 2.440 1.246 -14.111 1.00 84.94 88 THR A N 1
ATOM 682 C CA . THR A 1 88 ? 3.035 0.238 -14.994 1.00 84.94 88 THR A CA 1
ATOM 683 C C . THR A 1 88 ? 2.976 0.658 -16.457 1.00 84.94 88 THR A C 1
ATOM 685 O O . THR A 1 88 ? 3.957 0.447 -17.171 1.00 84.94 88 THR A O 1
ATOM 688 N N . GLU A 1 89 ? 1.904 1.341 -16.864 1.00 86.81 89 GLU A N 1
ATOM 689 C CA . GLU A 1 89 ? 1.752 1.899 -18.207 1.00 86.81 89 GLU A CA 1
ATOM 690 C C . GLU A 1 89 ? 2.794 2.988 -18.495 1.00 86.81 89 GLU A C 1
ATOM 692 O O . GLU A 1 89 ? 3.443 2.967 -19.542 1.00 86.81 89 GLU A O 1
ATOM 697 N N . ILE A 1 90 ? 3.035 3.901 -17.547 1.00 88.06 90 ILE A N 1
ATOM 698 C CA . ILE A 1 90 ? 4.075 4.935 -17.677 1.00 88.06 90 ILE A CA 1
ATOM 699 C C . ILE A 1 90 ? 5.449 4.296 -17.910 1.00 88.06 90 ILE A C 1
ATOM 701 O O . ILE A 1 90 ? 6.208 4.743 -18.773 1.00 88.06 90 ILE A O 1
ATOM 705 N N . LEU A 1 91 ? 5.778 3.238 -17.165 1.00 89.25 91 LEU A N 1
ATOM 706 C CA . LEU A 1 91 ? 7.044 2.523 -17.336 1.00 89.25 91 LEU A CA 1
ATOM 707 C C . LEU A 1 91 ? 7.108 1.799 -18.688 1.00 89.25 91 LEU A C 1
ATOM 709 O O . LEU A 1 91 ? 8.150 1.837 -19.340 1.00 89.25 91 LEU A O 1
ATOM 713 N N . ASP A 1 92 ? 6.005 1.207 -19.154 1.00 90.62 92 ASP A N 1
ATOM 714 C CA . ASP A 1 92 ? 5.923 0.604 -20.490 1.00 90.62 92 ASP A CA 1
ATOM 715 C C . ASP A 1 92 ? 6.129 1.636 -21.609 1.00 90.62 92 ASP A C 1
ATOM 717 O O . ASP A 1 92 ? 6.843 1.374 -22.583 1.00 90.62 92 ASP A O 1
ATOM 721 N N . LEU A 1 93 ? 5.560 2.835 -21.472 1.00 92.50 93 LEU A N 1
ATOM 722 C CA . LEU A 1 93 ? 5.776 3.940 -22.407 1.00 92.50 93 LEU A CA 1
ATOM 723 C C . LEU A 1 93 ? 7.239 4.403 -22.408 1.00 92.50 93 LEU A C 1
ATOM 725 O O . LEU A 1 93 ? 7.809 4.622 -23.479 1.00 92.50 93 LEU A O 1
ATOM 729 N N . GLN A 1 94 ? 7.879 4.484 -21.238 1.00 91.75 94 GLN A N 1
ATOM 730 C CA . GLN A 1 94 ? 9.305 4.809 -21.129 1.00 91.75 94 GLN A CA 1
ATOM 731 C C . GLN A 1 94 ? 10.193 3.746 -21.789 1.00 91.75 94 GLN A C 1
ATOM 733 O O . GLN A 1 94 ? 11.120 4.092 -22.524 1.00 91.75 94 GLN A O 1
ATOM 738 N N . ILE A 1 95 ? 9.893 2.457 -21.592 1.00 93.00 95 ILE A N 1
ATOM 739 C CA . ILE A 1 95 ? 10.595 1.352 -22.265 1.00 93.00 95 ILE A CA 1
ATOM 740 C C . ILE A 1 95 ? 10.463 1.501 -23.783 1.00 93.00 95 ILE A C 1
ATOM 742 O O . ILE A 1 95 ? 11.474 1.502 -24.488 1.00 93.00 95 ILE A O 1
ATOM 746 N N . LYS A 1 96 ? 9.241 1.708 -24.295 1.00 94.75 96 LYS A N 1
ATOM 747 C CA . LYS A 1 96 ? 8.990 1.931 -25.730 1.00 94.75 96 LYS A CA 1
ATOM 748 C C . LYS A 1 96 ? 9.755 3.144 -26.264 1.00 94.75 96 LYS A C 1
ATOM 750 O O . LYS A 1 96 ? 10.327 3.075 -27.353 1.00 94.75 96 LYS A O 1
ATOM 755 N N . GLN A 1 97 ? 9.812 4.235 -25.503 1.00 94.31 97 GLN A N 1
ATOM 756 C CA . GLN A 1 97 ? 10.569 5.429 -25.872 1.00 94.31 97 GLN A CA 1
ATOM 757 C C . GLN A 1 97 ? 12.074 5.140 -25.948 1.00 94.31 97 GLN A C 1
ATOM 759 O O . GLN A 1 97 ? 12.709 5.488 -26.942 1.00 94.31 97 GLN A O 1
ATOM 764 N N . HIS A 1 98 ? 12.659 4.481 -24.945 1.00 92.88 98 HIS A N 1
ATOM 765 C CA . HIS A 1 98 ? 14.081 4.119 -24.957 1.00 92.88 98 HIS A CA 1
ATOM 766 C C . HIS A 1 98 ? 14.418 3.156 -26.097 1.00 92.88 98 HIS A C 1
ATOM 768 O O . HIS A 1 98 ? 15.412 3.367 -26.792 1.00 92.88 98 HIS A O 1
ATOM 774 N N . GLN A 1 99 ? 13.552 2.177 -26.366 1.00 92.69 99 GLN A N 1
ATOM 775 C CA . GLN A 1 99 ? 13.675 1.281 -27.515 1.00 92.69 99 GLN A CA 1
ATOM 776 C C . GLN A 1 99 ? 13.655 2.039 -28.841 1.00 92.69 99 GLN A C 1
ATOM 778 O O . GLN A 1 99 ? 14.470 1.766 -29.726 1.00 92.69 99 GLN A O 1
ATOM 783 N N . TYR A 1 100 ? 12.727 2.985 -29.003 1.00 93.25 100 TYR A N 1
ATOM 784 C CA . TYR A 1 100 ? 12.638 3.803 -30.208 1.00 93.25 100 TYR A CA 1
ATOM 785 C C . TYR A 1 100 ? 13.901 4.645 -30.399 1.00 93.25 100 TYR A C 1
ATOM 787 O O . TYR A 1 100 ? 14.492 4.611 -31.476 1.00 93.25 100 TYR A O 1
ATOM 795 N N . MET A 1 101 ? 14.369 5.318 -29.346 1.00 89.94 101 MET A N 1
ATOM 796 C CA . MET A 1 101 ? 15.583 6.137 -29.396 1.00 89.94 101 MET A CA 1
ATOM 797 C C . MET A 1 101 ? 16.831 5.289 -29.668 1.00 89.94 101 MET A C 1
ATOM 799 O O . MET A 1 101 ? 17.637 5.631 -30.527 1.00 89.94 101 MET A O 1
ATOM 803 N N . GLY A 1 102 ? 16.958 4.119 -29.037 1.00 88.00 102 GLY A N 1
ATOM 804 C CA . GLY A 1 102 ? 18.047 3.178 -29.310 1.00 88.00 102 GLY A CA 1
ATOM 805 C C . GLY A 1 102 ? 18.039 2.655 -30.751 1.00 88.00 102 GLY A C 1
ATOM 806 O O . GLY A 1 102 ? 19.098 2.523 -31.370 1.00 88.00 102 GLY A O 1
ATOM 807 N N . LYS A 1 103 ? 16.854 2.400 -31.324 1.00 88.38 103 LYS A N 1
ATOM 808 C CA . LYS A 1 103 ? 16.695 2.031 -32.741 1.00 88.38 103 LYS A CA 1
ATOM 809 C C . LYS A 1 103 ? 17.012 3.198 -33.674 1.00 88.38 103 LYS A C 1
ATOM 811 O O . LYS A 1 103 ? 17.646 2.963 -34.699 1.00 88.38 103 LYS A O 1
ATOM 816 N N . TYR A 1 104 ? 16.585 4.412 -33.338 1.00 88.69 104 TYR A N 1
ATOM 817 C CA . TYR A 1 104 ? 16.838 5.623 -34.116 1.00 88.69 104 TYR A CA 1
ATOM 818 C C . TYR A 1 104 ? 18.339 5.917 -34.198 1.00 88.69 104 TYR A C 1
ATOM 820 O O . TYR A 1 104 ? 18.894 5.916 -35.293 1.00 88.69 104 TYR A O 1
ATOM 828 N N . GLU A 1 105 ? 19.029 6.010 -33.059 1.00 85.44 105 GLU A N 1
ATOM 829 C CA . GLU A 1 105 ? 20.487 6.208 -33.021 1.00 85.44 105 GLU A CA 1
ATOM 830 C C . GLU A 1 105 ? 21.244 5.027 -33.651 1.00 85.44 105 GLU A C 1
ATOM 832 O O . GLU A 1 105 ? 22.282 5.185 -34.293 1.00 85.44 105 GLU A O 1
ATOM 837 N N . GLY A 1 106 ? 20.685 3.818 -33.533 1.00 80.38 106 GLY A N 1
ATOM 838 C CA . GLY A 1 106 ? 21.175 2.621 -34.207 1.00 80.38 106 GLY A CA 1
ATOM 839 C C . GLY A 1 106 ? 21.102 2.672 -35.735 1.00 80.38 106 GLY A C 1
ATOM 840 O O . GLY A 1 106 ? 21.932 2.044 -36.386 1.00 80.38 106 GLY A O 1
ATOM 841 N N . ARG A 1 107 ? 20.139 3.400 -36.311 1.00 80.56 107 ARG A N 1
ATOM 842 C CA . ARG A 1 107 ? 19.989 3.579 -37.767 1.00 80.56 107 ARG A CA 1
ATOM 843 C C . ARG A 1 107 ? 20.710 4.824 -38.273 1.00 80.56 107 ARG A C 1
ATOM 845 O O . ARG A 1 107 ? 21.257 4.791 -39.369 1.00 80.56 107 ARG A O 1
ATOM 852 N N . ASN A 1 108 ? 20.790 5.866 -37.449 1.00 75.00 108 ASN A N 1
ATOM 853 C CA . ASN A 1 108 ? 21.423 7.151 -37.748 1.00 75.00 108 ASN A CA 1
ATOM 854 C C . ASN A 1 108 ? 22.968 7.100 -37.729 1.00 75.00 108 ASN A C 1
ATOM 856 O O . ASN A 1 108 ? 23.635 8.071 -37.377 1.00 75.00 108 ASN A O 1
ATOM 860 N N . HIS A 1 109 ? 23.554 5.937 -38.042 1.00 66.62 109 HIS A N 1
ATOM 861 C CA . HIS A 1 109 ? 25.000 5.805 -38.260 1.00 66.62 109 HIS A CA 1
ATOM 862 C C . HIS A 1 109 ? 25.415 6.485 -39.570 1.00 66.62 109 HIS A C 1
ATOM 864 O O . HIS A 1 109 ? 26.540 6.962 -39.684 1.00 66.62 109 HIS A O 1
ATOM 870 N N . TRP A 1 110 ? 24.491 6.540 -40.527 1.00 63.78 110 TRP A N 1
ATOM 871 C CA . TRP A 1 110 ? 24.581 7.340 -41.737 1.00 63.78 110 TRP A CA 1
ATOM 872 C C . TRP A 1 110 ? 23.860 8.651 -41.434 1.00 63.78 110 TRP A C 1
ATOM 874 O O . TRP A 1 110 ? 22.653 8.635 -41.208 1.00 63.78 110 TRP A O 1
ATOM 884 N N . ASP A 1 111 ? 24.603 9.749 -41.333 1.00 63.81 111 ASP A N 1
ATOM 885 C CA . ASP A 1 111 ? 24.021 11.092 -41.212 1.00 63.81 111 ASP A CA 1
ATOM 886 C C . ASP A 1 111 ? 23.226 11.435 -42.499 1.00 63.81 111 ASP A C 1
ATOM 888 O O . ASP A 1 111 ? 23.187 10.637 -43.446 1.00 63.81 111 ASP A O 1
ATOM 892 N N . SER A 1 112 ? 22.548 12.581 -42.561 1.00 66.94 112 SER A N 1
ATOM 893 C CA . SER A 1 112 ? 21.716 12.914 -43.724 1.00 66.94 112 SER A CA 1
ATOM 894 C C . SER A 1 112 ? 22.544 13.111 -44.999 1.00 66.94 112 SER A C 1
ATOM 896 O O . SER A 1 112 ? 23.518 13.861 -45.018 1.00 66.94 112 SER A O 1
ATOM 898 N N . LEU A 1 113 ? 22.124 12.469 -46.096 1.00 68.81 113 LEU A N 1
ATOM 899 C CA . LEU A 1 113 ? 22.604 12.804 -47.436 1.00 68.81 113 LEU A CA 1
ATOM 900 C C . LEU A 1 113 ? 22.026 14.170 -47.819 1.00 68.81 113 LEU A C 1
ATOM 902 O O . LEU A 1 113 ? 20.845 14.278 -48.151 1.00 68.81 113 LEU A O 1
ATOM 906 N N . GLU A 1 114 ? 22.860 15.202 -47.775 1.00 70.50 114 GLU A N 1
ATOM 907 C CA . GLU A 1 114 ? 22.481 16.548 -48.195 1.00 70.50 114 GLU A CA 1
ATOM 908 C C . GLU A 1 114 ? 22.884 16.765 -49.656 1.00 70.50 114 GLU A C 1
ATOM 910 O O . GLU A 1 114 ? 24.061 16.681 -50.024 1.00 70.50 114 GLU A O 1
ATOM 915 N N . ILE A 1 115 ? 21.884 17.041 -50.494 1.00 76.31 115 ILE A N 1
ATOM 916 C CA . ILE A 1 115 ? 22.067 17.453 -51.885 1.00 76.31 115 ILE A CA 1
ATOM 917 C C . ILE A 1 115 ? 21.652 18.919 -51.967 1.00 76.31 115 ILE A C 1
ATOM 919 O O . ILE A 1 115 ? 20.467 19.243 -51.897 1.00 76.31 115 ILE A O 1
ATOM 923 N N . GLY A 1 116 ? 22.641 19.803 -52.085 1.00 74.81 116 GLY A N 1
ATOM 924 C CA . GLY A 1 116 ? 22.443 21.241 -52.214 1.00 74.81 116 GLY A CA 1
ATOM 925 C C . GLY A 1 116 ? 22.713 21.704 -53.643 1.00 74.81 116 GLY A C 1
ATOM 926 O O . GLY A 1 116 ? 23.779 21.432 -54.199 1.00 74.81 116 GLY A O 1
ATOM 927 N N . ALA A 1 117 ? 21.764 22.433 -54.230 1.00 73.94 117 ALA A N 1
ATOM 928 C CA . ALA A 1 117 ? 21.958 23.158 -55.482 1.00 73.94 117 ALA A CA 1
ATOM 929 C C . ALA A 1 117 ? 21.829 24.659 -55.207 1.00 73.94 117 ALA A C 1
ATOM 931 O O . ALA A 1 117 ? 20.824 25.108 -54.656 1.00 73.94 117 ALA A O 1
ATOM 932 N N . GLY A 1 118 ? 22.851 25.430 -55.572 1.00 72.25 118 GLY A N 1
ATOM 933 C CA . GLY A 1 118 ? 22.894 26.867 -55.321 1.00 72.25 118 GLY A CA 1
ATOM 934 C C . GLY A 1 118 ? 23.602 27.627 -56.435 1.00 72.25 118 GLY A C 1
ATOM 935 O O . GLY A 1 118 ? 24.396 27.072 -57.195 1.00 72.25 118 GLY A O 1
ATOM 936 N N . VAL A 1 119 ? 23.308 28.920 -56.531 1.00 64.56 119 VAL A N 1
ATOM 937 C CA . VAL A 1 119 ? 23.966 29.848 -57.456 1.00 64.56 119 VAL A CA 1
ATOM 938 C C . VAL A 1 119 ? 24.722 30.880 -56.640 1.00 64.56 119 VAL A C 1
ATOM 940 O O . VAL A 1 119 ? 24.126 31.677 -55.918 1.00 64.56 119 VAL A O 1
ATOM 943 N N . ASN A 1 120 ? 26.049 30.846 -56.729 1.00 61.38 120 ASN A N 1
ATOM 944 C CA . ASN A 1 120 ? 26.891 31.817 -56.047 1.00 61.38 120 ASN A CA 1
ATOM 945 C C . ASN A 1 120 ? 27.031 33.050 -56.941 1.00 61.38 120 ASN A C 1
ATOM 947 O O . ASN A 1 120 ? 27.694 32.998 -57.978 1.00 61.38 120 ASN A O 1
ATOM 951 N N . TYR A 1 121 ? 26.395 34.153 -56.543 1.00 50.34 121 TYR A N 1
ATOM 952 C CA . TYR A 1 121 ? 26.549 35.441 -57.213 1.00 50.34 121 TYR A CA 1
ATOM 953 C C . TYR A 1 121 ? 27.789 36.156 -56.677 1.00 50.34 121 TYR A C 1
ATOM 955 O O . TYR A 1 121 ? 27.815 36.630 -55.544 1.00 50.34 121 TYR A O 1
ATOM 963 N N . SER A 1 122 ? 28.818 36.244 -57.516 1.00 58.91 122 SER A N 1
ATOM 964 C CA . SER A 1 122 ? 29.960 37.136 -57.326 1.00 58.91 122 SER A CA 1
ATOM 965 C C . SER A 1 122 ? 29.892 38.234 -58.383 1.00 58.91 122 SER A C 1
ATOM 967 O O . SER A 1 122 ? 29.471 37.976 -59.510 1.00 58.91 122 SER A O 1
ATOM 969 N N . LEU A 1 123 ? 30.333 39.448 -58.043 1.00 59.34 123 LEU A N 1
ATOM 970 C CA . LEU A 1 123 ? 30.244 40.665 -58.869 1.00 59.34 123 LEU A CA 1
ATOM 971 C C . LEU A 1 123 ? 30.822 40.513 -60.298 1.00 59.34 123 LEU A C 1
ATOM 973 O O . LEU A 1 123 ? 30.573 41.354 -61.153 1.00 59.34 123 LEU A O 1
ATOM 977 N N . SER A 1 124 ? 31.586 39.445 -60.557 1.00 63.78 124 SER A N 1
ATOM 978 C CA . SER A 1 124 ? 32.259 39.155 -61.825 1.00 63.78 124 SER A CA 1
ATOM 979 C C . SER A 1 124 ? 31.991 37.745 -62.391 1.00 63.78 124 SER A C 1
ATOM 981 O O . SER A 1 124 ? 32.532 37.427 -63.449 1.00 63.78 124 SER A O 1
ATOM 983 N N . SER A 1 125 ? 31.216 36.866 -61.736 1.00 52.81 125 SER A N 1
ATOM 984 C CA . SER A 1 125 ? 30.934 35.528 -62.296 1.00 52.81 125 SER A CA 1
ATOM 985 C C . SER A 1 125 ? 29.666 34.876 -61.746 1.00 52.81 125 SER A C 1
ATOM 987 O O . SER A 1 125 ? 29.338 34.998 -60.565 1.00 52.81 125 SER A O 1
ATOM 989 N N . TYR A 1 126 ? 28.980 34.154 -62.635 1.00 64.50 126 TYR A N 1
ATOM 990 C CA . TYR A 1 126 ? 27.841 33.295 -62.335 1.00 64.50 126 TYR A CA 1
ATOM 991 C C . TYR A 1 126 ? 28.295 31.840 -62.411 1.00 64.50 126 TYR A C 1
ATOM 993 O O . TYR A 1 126 ? 28.544 31.328 -63.501 1.00 64.50 126 TYR A O 1
ATOM 1001 N N . ASN A 1 127 ? 28.419 31.186 -61.257 1.00 65.94 127 ASN A N 1
ATOM 1002 C CA . ASN A 1 127 ? 28.872 29.801 -61.186 1.00 65.94 127 ASN A CA 1
ATOM 1003 C C . ASN A 1 127 ? 27.792 28.940 -60.516 1.00 65.94 127 ASN A C 1
ATOM 1005 O O . ASN A 1 127 ? 27.534 29.124 -59.319 1.00 65.94 127 ASN A O 1
ATOM 1009 N N . PRO A 1 128 ? 27.149 28.009 -61.248 1.00 72.12 128 PRO A N 1
ATOM 1010 C CA . PRO A 1 128 ? 26.295 27.009 -60.624 1.00 72.12 128 PRO A CA 1
ATOM 1011 C C . PRO A 1 128 ? 27.160 26.097 -59.744 1.00 72.12 128 PRO A C 1
ATOM 1013 O O . PRO A 1 128 ? 28.173 25.567 -60.199 1.00 72.12 128 PRO A O 1
ATOM 1016 N N . ALA A 1 129 ? 26.774 25.926 -58.480 1.00 71.69 129 ALA A N 1
ATOM 1017 C CA . ALA A 1 129 ? 27.463 25.058 -57.535 1.00 71.69 129 ALA A CA 1
ATOM 1018 C C . ALA A 1 129 ? 26.562 23.873 -57.171 1.00 71.69 129 ALA A C 1
ATOM 1020 O O . ALA A 1 129 ? 25.418 24.047 -56.742 1.00 71.69 129 ALA A O 1
ATOM 1021 N N . PHE A 1 130 ? 27.097 22.666 -57.341 1.00 75.62 130 PHE A N 1
ATOM 1022 C CA . PHE A 1 130 ? 26.472 21.425 -56.904 1.00 75.62 130 PHE A CA 1
ATOM 1023 C C . PHE A 1 130 ? 27.293 20.857 -55.750 1.00 75.62 130 PHE A C 1
ATOM 1025 O O . PHE A 1 130 ? 28.486 20.595 -55.912 1.00 75.62 130 PHE A O 1
ATOM 1032 N N . GLN A 1 131 ? 26.669 20.698 -54.584 1.00 76.44 131 GLN A N 1
ATOM 1033 C CA . GLN A 1 131 ? 27.313 20.149 -53.398 1.00 76.44 131 GLN A CA 1
ATOM 1034 C C . GLN A 1 131 ? 26.614 18.850 -53.001 1.00 76.44 131 GLN A C 1
ATOM 1036 O O . GLN A 1 131 ? 25.412 18.833 -52.735 1.00 76.44 131 GLN A O 1
ATOM 1041 N N . VAL A 1 132 ? 27.387 17.765 -52.949 1.00 76.12 132 VAL A N 1
ATOM 1042 C CA . VAL A 1 132 ? 26.959 16.482 -52.383 1.00 76.12 132 VAL A CA 1
ATOM 1043 C C . VAL A 1 132 ? 27.777 16.253 -51.126 1.00 76.12 132 VAL A C 1
ATOM 1045 O O . VAL A 1 132 ? 28.998 16.118 -51.203 1.00 76.12 132 VAL A O 1
ATOM 1048 N N . SER A 1 133 ? 27.113 16.222 -49.975 1.00 73.38 133 SER A N 1
ATOM 1049 C CA . SER A 1 133 ? 27.749 15.856 -48.712 1.00 73.38 133 SER A CA 1
ATOM 1050 C C . SER A 1 133 ? 27.424 14.398 -48.403 1.00 73.38 133 SER A C 1
ATOM 1052 O O . SER A 1 133 ? 26.271 14.062 -48.136 1.00 73.38 133 SER A O 1
ATOM 1054 N N . VAL A 1 134 ? 28.429 13.519 -48.483 1.00 72.50 134 VAL A N 1
ATOM 1055 C CA . VAL A 1 134 ? 28.295 12.115 -48.071 1.00 72.50 134 VAL A CA 1
ATOM 1056 C C . VAL A 1 134 ? 28.921 11.962 -46.690 1.00 72.50 134 VAL A C 1
ATOM 1058 O O . VAL A 1 134 ? 30.144 12.075 -46.561 1.00 72.50 134 VAL A O 1
ATOM 1061 N N . PRO A 1 135 ? 28.127 11.689 -45.651 1.00 67.00 135 PRO A N 1
ATOM 1062 C CA . PRO A 1 135 ? 28.681 11.513 -44.328 1.00 67.00 135 PRO A CA 1
ATOM 1063 C C . PRO A 1 135 ? 29.366 10.158 -44.189 1.00 67.00 135 PRO A C 1
ATOM 1065 O O . PRO A 1 135 ? 28.812 9.110 -44.526 1.00 67.00 135 PRO A O 1
ATOM 1068 N N . LEU A 1 136 ? 30.581 10.180 -43.648 1.00 68.94 136 LEU A N 1
ATOM 1069 C CA . LEU A 1 136 ? 31.336 8.977 -43.323 1.00 68.94 136 LEU A CA 1
ATOM 1070 C C . LEU A 1 136 ? 31.176 8.657 -41.827 1.00 68.94 136 LEU A C 1
ATOM 1072 O O . LEU A 1 136 ? 31.426 9.531 -40.990 1.00 68.94 136 LEU A O 1
ATOM 1076 N N . PRO A 1 137 ? 30.818 7.414 -41.453 1.00 65.50 137 PRO A N 1
ATOM 1077 C CA . PRO A 1 137 ? 30.623 7.008 -40.062 1.00 65.50 137 PRO A CA 1
ATOM 1078 C C . PRO A 1 137 ? 31.964 6.814 -39.331 1.00 65.50 137 PRO A C 1
ATOM 1080 O O . PRO A 1 137 ? 32.341 5.705 -38.961 1.00 65.50 137 PRO A O 1
ATOM 1083 N N . ILE A 1 138 ? 32.721 7.894 -39.128 1.00 64.94 138 ILE A N 1
ATOM 1084 C CA . ILE A 1 138 ? 34.050 7.851 -38.488 1.00 64.94 138 ILE A CA 1
ATOM 1085 C C . ILE A 1 138 ? 33.928 7.952 -36.955 1.00 64.94 138 ILE A C 1
ATOM 1087 O O . ILE A 1 138 ? 34.806 7.502 -36.217 1.00 64.94 138 ILE A O 1
ATOM 1091 N N . THR A 1 139 ? 32.827 8.514 -36.439 1.00 71.12 139 THR A N 1
ATOM 1092 C CA . THR A 1 139 ? 32.669 8.784 -35.000 1.00 71.12 139 THR A CA 1
ATOM 1093 C C . THR A 1 139 ? 31.898 7.682 -34.267 1.00 71.12 139 THR A C 1
ATOM 1095 O O . THR A 1 139 ? 30.857 7.212 -34.714 1.00 71.12 139 THR A O 1
ATOM 1098 N N . LYS A 1 140 ? 32.363 7.310 -33.064 1.00 77.94 140 LYS A N 1
ATOM 1099 C CA . LYS A 1 140 ? 31.687 6.336 -32.178 1.00 77.94 140 LYS A CA 1
ATOM 1100 C C . LYS A 1 140 ? 30.486 6.919 -31.412 1.00 77.94 140 LYS A C 1
ATOM 1102 O O . LYS A 1 140 ? 29.907 6.234 -30.568 1.00 77.94 140 LYS A O 1
ATOM 1107 N N . LYS A 1 141 ? 30.118 8.182 -31.668 1.00 83.06 141 LYS A N 1
ATOM 1108 C CA . LYS A 1 141 ? 29.083 8.922 -30.924 1.00 83.06 141 LYS A CA 1
ATOM 1109 C C . LYS A 1 141 ? 27.742 8.179 -30.934 1.00 83.06 141 LYS A C 1
ATOM 1111 O O . LYS A 1 141 ? 27.164 7.960 -29.872 1.00 83.06 141 LYS A O 1
ATOM 1116 N N . GLN A 1 142 ? 27.310 7.712 -32.105 1.00 81.75 142 GLN A N 1
ATOM 1117 C CA . GLN A 1 142 ? 26.026 7.019 -32.267 1.00 81.75 142 GLN A CA 1
ATOM 1118 C C . GLN A 1 142 ? 26.011 5.646 -31.599 1.00 81.75 142 GLN A C 1
ATOM 1120 O O . GLN A 1 142 ? 25.020 5.261 -30.981 1.00 81.75 142 GLN A O 1
ATOM 1125 N N . SER A 1 143 ? 27.135 4.927 -31.625 1.00 82.81 143 SER A N 1
ATOM 1126 C CA . SER A 1 143 ? 27.264 3.655 -30.910 1.00 82.81 143 SER A CA 1
ATOM 1127 C C . SER A 1 143 ? 27.171 3.840 -29.390 1.00 82.81 143 SER A C 1
ATOM 1129 O O . SER A 1 143 ? 26.528 3.032 -28.721 1.00 82.81 143 SER A O 1
ATOM 1131 N N . TYR A 1 144 ? 27.749 4.917 -28.842 1.00 88.94 144 TYR A N 1
ATOM 1132 C CA . TYR A 1 144 ? 27.626 5.243 -27.417 1.00 88.94 144 TYR A CA 1
ATOM 1133 C C . TYR A 1 144 ? 26.199 5.658 -27.039 1.00 88.94 144 TYR A C 1
ATOM 1135 O O . TYR A 1 144 ? 25.674 5.193 -26.029 1.00 88.94 144 TYR A O 1
ATOM 1143 N N . LEU A 1 145 ? 25.537 6.482 -27.860 1.00 88.62 145 LEU A N 1
ATOM 1144 C CA . LEU A 1 145 ? 24.140 6.866 -27.632 1.00 88.62 145 LEU A CA 1
ATOM 1145 C C . LEU A 1 145 ? 23.204 5.656 -27.692 1.00 88.62 145 LEU A C 1
ATOM 1147 O O . LEU A 1 145 ? 22.375 5.483 -26.801 1.00 88.62 145 LEU A O 1
ATOM 1151 N N . LYS A 1 146 ? 23.393 4.758 -28.663 1.00 89.62 146 LYS A N 1
ATOM 1152 C CA . LYS A 1 146 ? 22.679 3.478 -28.719 1.00 89.62 146 LYS A CA 1
ATOM 1153 C C . LYS A 1 146 ? 22.887 2.661 -27.440 1.00 89.62 146 LYS A C 1
ATOM 1155 O O . LYS A 1 146 ? 21.910 2.205 -26.852 1.00 89.62 146 LYS A O 1
ATOM 1160 N N . ALA A 1 147 ? 24.134 2.504 -26.990 1.00 90.00 147 ALA A N 1
ATOM 1161 C CA . ALA A 1 147 ? 24.444 1.773 -25.762 1.00 90.00 147 ALA A CA 1
ATOM 1162 C C . ALA A 1 147 ? 23.801 2.420 -24.523 1.00 90.00 147 ALA A C 1
ATOM 1164 O O . ALA A 1 147 ? 23.267 1.712 -23.671 1.00 90.00 147 ALA A O 1
ATOM 1165 N N . LYS A 1 148 ? 23.779 3.758 -24.454 1.00 93.81 148 LYS A N 1
ATOM 1166 C CA . LYS A 1 148 ? 23.082 4.519 -23.409 1.00 93.81 148 LYS A CA 1
ATOM 1167 C C . LYS A 1 148 ? 21.577 4.239 -23.408 1.00 93.81 148 LYS A C 1
ATOM 1169 O O . LYS A 1 148 ? 21.004 4.016 -22.350 1.00 93.81 148 LYS A O 1
ATOM 1174 N N . TYR A 1 149 ? 20.914 4.257 -24.562 1.00 93.56 149 TYR A N 1
ATOM 1175 C CA . TYR A 1 149 ? 19.476 3.979 -24.613 1.00 93.56 149 TYR A CA 1
ATOM 1176 C C . TYR A 1 149 ? 19.151 2.516 -24.298 1.00 93.56 149 TYR A C 1
ATOM 1178 O O . TYR A 1 149 ? 18.157 2.260 -23.630 1.00 93.56 149 TYR A O 1
ATOM 1186 N N . MET A 1 150 ? 20.016 1.573 -24.683 1.00 92.19 150 MET A N 1
ATOM 1187 C CA . MET A 1 150 ? 19.885 0.162 -24.296 1.00 92.19 150 MET A CA 1
ATOM 1188 C C . MET A 1 150 ? 20.067 -0.054 -22.787 1.00 92.19 150 MET A C 1
ATOM 1190 O O . MET A 1 150 ? 19.348 -0.852 -22.187 1.00 92.19 150 MET A O 1
ATOM 1194 N N . SER A 1 151 ? 21.004 0.655 -22.148 1.00 94.44 151 SER A N 1
ATOM 1195 C CA . SER A 1 151 ? 21.169 0.566 -20.694 1.00 94.44 151 SER A CA 1
ATOM 1196 C C . SER A 1 151 ? 19.988 1.190 -19.949 1.00 94.44 151 SER A C 1
ATOM 1198 O O . SER A 1 151 ? 19.525 0.612 -18.967 1.00 94.44 151 SER A O 1
ATOM 1200 N N . LEU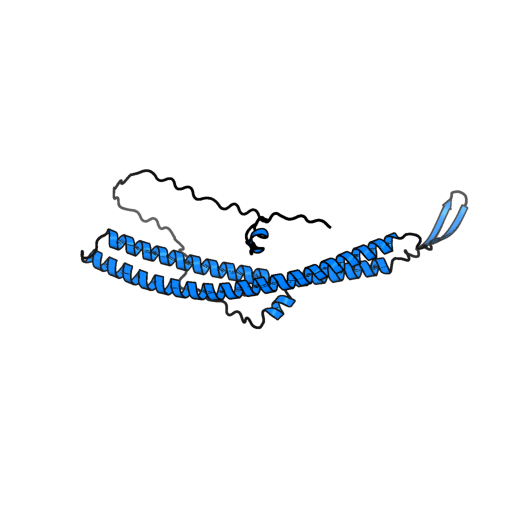 A 1 152 ? 19.455 2.313 -20.447 1.00 93.94 152 LEU A N 1
ATOM 1201 C CA . LEU A 1 152 ? 18.226 2.923 -19.933 1.00 93.94 152 LEU A CA 1
ATOM 1202 C C . LEU A 1 152 ? 17.028 1.981 -20.078 1.00 93.94 152 LEU A C 1
ATOM 1204 O O . LEU A 1 152 ? 16.311 1.768 -19.110 1.00 93.94 152 LEU A O 1
ATOM 1208 N N . GLU A 1 153 ? 16.842 1.367 -21.248 1.00 93.31 153 GLU A N 1
ATOM 1209 C CA . GLU A 1 153 ? 15.791 0.373 -21.487 1.00 93.31 153 GLU A CA 1
ATOM 1210 C C . GLU A 1 153 ? 15.865 -0.784 -20.482 1.00 93.31 153 GLU A C 1
ATOM 1212 O O . GLU A 1 153 ? 14.875 -1.091 -19.819 1.00 93.31 153 GLU A O 1
ATOM 1217 N N . SER A 1 154 ? 17.046 -1.389 -20.329 1.00 93.81 154 SER A N 1
ATOM 1218 C CA . SER A 1 154 ? 17.267 -2.495 -19.390 1.00 93.81 154 SER A CA 1
ATOM 1219 C C . SER A 1 154 ? 16.985 -2.083 -17.939 1.00 93.81 154 SER A C 1
ATOM 1221 O O . SER A 1 154 ? 16.308 -2.801 -17.199 1.00 93.81 154 SER A O 1
ATOM 1223 N N . GLY A 1 155 ? 17.434 -0.886 -17.543 1.00 93.88 155 GLY A N 1
ATOM 1224 C CA . GLY A 1 155 ? 17.162 -0.324 -16.222 1.00 93.88 155 GLY A CA 1
ATOM 1225 C C . GLY A 1 155 ? 15.670 -0.097 -15.972 1.00 93.88 155 GLY A C 1
ATOM 1226 O O . GLY A 1 155 ? 15.161 -0.456 -14.907 1.00 93.88 155 GLY A O 1
ATOM 1227 N N . THR A 1 156 ? 14.946 0.441 -16.955 1.00 93.44 156 THR A N 1
ATOM 1228 C CA . THR A 1 156 ? 13.500 0.672 -16.851 1.00 93.44 156 THR A CA 1
ATOM 1229 C C . THR A 1 156 ? 12.717 -0.642 -16.832 1.00 93.44 156 THR A C 1
ATOM 1231 O O . THR A 1 156 ? 11.768 -0.756 -16.061 1.00 93.44 156 THR A O 1
ATOM 1234 N N . LEU A 1 157 ? 13.144 -1.669 -17.573 1.00 92.88 157 LEU A N 1
ATOM 1235 C CA . LEU A 1 157 ? 12.541 -3.008 -17.533 1.00 92.88 157 LEU A CA 1
ATOM 1236 C C . LEU A 1 157 ? 12.694 -3.651 -16.147 1.00 92.88 157 LEU A C 1
ATOM 1238 O O . LEU A 1 157 ? 11.724 -4.151 -15.572 1.00 92.88 157 LEU A O 1
ATOM 1242 N N . ALA A 1 158 ? 13.892 -3.581 -15.560 1.00 93.75 158 ALA A N 1
ATOM 1243 C CA . ALA A 1 158 ? 14.119 -4.057 -14.197 1.00 93.75 158 ALA A CA 1
ATOM 1244 C C . ALA A 1 158 ? 13.261 -3.287 -13.179 1.00 93.75 158 ALA A C 1
ATOM 1246 O O . ALA A 1 158 ? 12.620 -3.895 -12.317 1.00 93.75 158 ALA A O 1
ATOM 1247 N N . ARG A 1 159 ? 13.190 -1.955 -13.313 1.00 91.31 159 ARG A N 1
ATOM 1248 C CA . ARG A 1 159 ? 12.330 -1.105 -12.481 1.00 91.31 159 ARG A CA 1
ATOM 1249 C C . ARG A 1 159 ? 10.865 -1.504 -12.606 1.00 91.31 159 ARG A C 1
ATOM 1251 O O . ARG A 1 159 ? 10.208 -1.657 -11.586 1.00 91.31 159 ARG A O 1
ATOM 1258 N N . GLN A 1 160 ? 10.372 -1.741 -13.817 1.00 90.81 160 GLN A N 1
ATOM 1259 C CA . GLN A 1 160 ? 9.001 -2.178 -14.059 1.00 90.81 160 GLN A CA 1
ATOM 1260 C C . GLN A 1 160 ? 8.687 -3.496 -13.349 1.00 90.81 160 GLN A C 1
ATOM 1262 O O . GLN A 1 160 ? 7.661 -3.598 -12.679 1.00 90.81 160 GLN A O 1
ATOM 1267 N N . ALA A 1 161 ? 9.574 -4.489 -13.438 1.00 89.62 161 ALA A N 1
ATOM 1268 C CA . ALA A 1 161 ? 9.385 -5.767 -12.757 1.00 89.62 161 ALA A CA 1
ATOM 1269 C C . ALA A 1 161 ? 9.341 -5.611 -11.225 1.00 89.62 161 ALA A C 1
ATOM 1271 O O . ALA A 1 161 ? 8.524 -6.248 -10.558 1.00 89.62 161 ALA A O 1
ATOM 1272 N N . ILE A 1 162 ? 10.194 -4.748 -10.664 1.00 91.38 162 ILE A N 1
ATOM 1273 C CA . ILE A 1 162 ? 10.204 -4.440 -9.227 1.00 91.38 162 ILE A CA 1
ATOM 1274 C C . ILE A 1 162 ? 8.920 -3.710 -8.828 1.00 91.38 162 ILE A C 1
ATOM 1276 O O . ILE A 1 162 ? 8.267 -4.109 -7.867 1.00 91.38 162 ILE A O 1
ATOM 1280 N N . THR A 1 163 ? 8.530 -2.681 -9.580 1.00 89.50 163 THR A N 1
ATOM 1281 C CA . THR A 1 163 ? 7.326 -1.889 -9.317 1.00 89.50 163 THR A CA 1
ATOM 1282 C C . THR A 1 163 ? 6.068 -2.753 -9.382 1.00 89.50 163 THR A C 1
ATOM 1284 O O . THR A 1 163 ? 5.270 -2.694 -8.453 1.00 89.50 163 THR A O 1
ATOM 1287 N N . LYS A 1 164 ? 5.927 -3.635 -10.382 1.00 88.50 164 LYS A N 1
ATOM 1288 C CA . LYS A 1 164 ? 4.808 -4.596 -10.467 1.00 88.50 164 LYS A CA 1
ATOM 1289 C C . LYS A 1 164 ? 4.696 -5.452 -9.202 1.00 88.50 164 LYS A C 1
ATOM 1291 O O . LYS A 1 164 ? 3.624 -5.556 -8.615 1.00 88.50 164 LYS A O 1
ATOM 1296 N N . LYS A 1 165 ? 5.818 -6.003 -8.725 1.00 88.19 165 LYS A N 1
ATOM 1297 C CA . LYS A 1 165 ? 5.849 -6.789 -7.480 1.00 88.19 165 LYS A CA 1
ATOM 1298 C C . LYS A 1 165 ? 5.498 -5.950 -6.250 1.00 88.19 165 LYS A C 1
ATOM 1300 O O . LYS A 1 165 ? 4.764 -6.419 -5.389 1.00 88.19 165 LYS A O 1
ATOM 1305 N N . GLN A 1 166 ? 6.013 -4.725 -6.157 1.00 89.56 166 GLN A N 1
ATOM 1306 C CA . GLN A 1 166 ? 5.731 -3.830 -5.032 1.00 89.56 166 GLN A CA 1
ATOM 1307 C C . GLN A 1 166 ? 4.253 -3.447 -4.963 1.00 89.56 166 GLN A C 1
ATOM 1309 O O . GLN A 1 166 ? 3.666 -3.529 -3.889 1.00 89.56 166 GLN A O 1
ATOM 1314 N N . ILE A 1 167 ? 3.652 -3.079 -6.096 1.00 87.38 167 ILE A N 1
ATOM 1315 C CA . ILE A 1 167 ? 2.219 -2.778 -6.189 1.00 87.38 167 ILE A CA 1
ATOM 1316 C C . ILE A 1 167 ? 1.407 -4.009 -5.766 1.00 87.38 167 ILE A C 1
ATOM 1318 O O . ILE A 1 167 ? 0.475 -3.872 -4.981 1.00 87.38 167 ILE A O 1
ATOM 1322 N N . ALA A 1 168 ? 1.810 -5.218 -6.178 1.00 86.44 168 ALA A N 1
ATOM 1323 C CA . ALA A 1 168 ? 1.080 -6.450 -5.859 1.00 86.44 168 ALA A CA 1
ATOM 1324 C C . ALA A 1 168 ? 1.076 -6.732 -4.356 1.00 86.44 168 ALA A C 1
ATOM 1326 O O . ALA A 1 168 ? 0.044 -7.041 -3.762 1.00 86.44 168 ALA A O 1
ATOM 1327 N N . ILE A 1 169 ? 2.250 -6.592 -3.736 1.00 88.50 169 ILE A N 1
ATOM 1328 C CA . ILE A 1 169 ? 2.426 -6.783 -2.297 1.00 88.50 169 ILE A CA 1
ATOM 1329 C C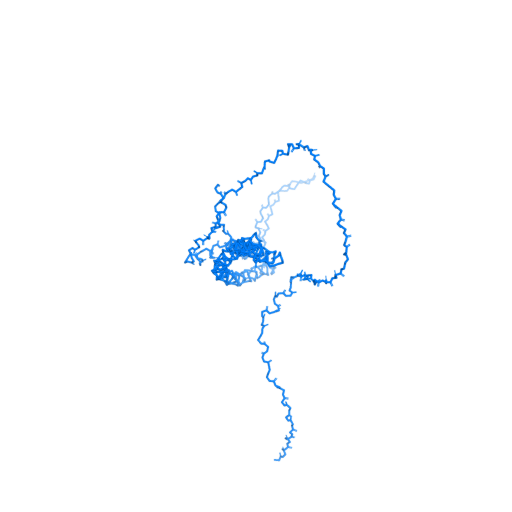 . ILE A 1 169 ? 1.611 -5.743 -1.525 1.00 88.50 169 ILE A C 1
ATOM 1331 O O . ILE A 1 169 ? 0.894 -6.115 -0.599 1.00 88.50 169 ILE A O 1
ATOM 1335 N N . LYS A 1 170 ? 1.689 -4.464 -1.916 1.00 89.00 170 LYS A N 1
ATOM 1336 C CA . LYS A 1 170 ? 0.938 -3.378 -1.272 1.00 89.00 170 LYS A CA 1
ATOM 1337 C C . LYS A 1 170 ? -0.569 -3.583 -1.388 1.00 89.00 170 LYS A C 1
ATOM 1339 O O . LYS A 1 170 ? -1.251 -3.581 -0.373 1.00 89.00 170 LYS A O 1
ATOM 1344 N N . ALA A 1 171 ? -1.074 -3.841 -2.592 1.00 86.44 171 ALA A N 1
ATOM 1345 C CA . ALA A 1 171 ? -2.498 -4.062 -2.823 1.00 86.44 171 ALA A CA 1
ATOM 1346 C C . ALA A 1 171 ? -3.028 -5.250 -2.005 1.00 86.44 171 ALA A C 1
ATOM 1348 O O . ALA A 1 171 ? -4.076 -5.151 -1.371 1.00 86.44 171 ALA A O 1
ATOM 1349 N N . LYS A 1 172 ? -2.275 -6.357 -1.943 1.00 87.25 172 LYS A N 1
ATOM 1350 C CA . LYS A 1 172 ? -2.634 -7.509 -1.106 1.00 87.25 172 LYS A CA 1
ATOM 1351 C C . LYS A 1 172 ? -2.641 -7.167 0.387 1.00 87.25 172 LYS A C 1
ATOM 1353 O O . LYS A 1 172 ? -3.548 -7.601 1.093 1.00 87.25 172 LYS A O 1
ATOM 1358 N N . ALA A 1 173 ? -1.651 -6.410 0.858 1.00 89.69 173 ALA A N 1
ATOM 1359 C CA . ALA A 1 173 ? -1.581 -5.974 2.249 1.00 89.69 173 ALA A CA 1
ATOM 1360 C C . ALA A 1 173 ? -2.782 -5.089 2.614 1.00 89.69 173 ALA A C 1
ATOM 1362 O O . ALA A 1 173 ? -3.462 -5.382 3.592 1.00 89.69 173 ALA A O 1
ATOM 1363 N N . TYR A 1 174 ? -3.110 -4.098 1.780 1.00 89.81 174 TYR A N 1
ATOM 1364 C CA . TYR A 1 174 ? -4.270 -3.231 1.997 1.00 89.81 174 TYR A CA 1
ATOM 1365 C C . TYR A 1 174 ? -5.591 -4.001 1.977 1.00 89.81 174 TYR A C 1
ATOM 1367 O O . TYR A 1 174 ? -6.445 -3.755 2.817 1.00 89.81 174 TYR A O 1
ATOM 1375 N N . LEU A 1 175 ? -5.768 -4.983 1.087 1.00 86.81 175 LEU A N 1
ATOM 1376 C CA . LEU A 1 175 ? -6.971 -5.826 1.097 1.00 86.81 175 LEU A CA 1
ATOM 1377 C C . LEU A 1 175 ? -7.116 -6.635 2.389 1.00 86.81 175 LEU A C 1
ATOM 1379 O O . LEU A 1 175 ? -8.216 -6.750 2.931 1.00 86.81 175 LEU A O 1
ATOM 1383 N N . GLN A 1 176 ? -6.012 -7.194 2.885 1.00 89.19 176 GLN A N 1
ATOM 1384 C CA . GLN A 1 176 ? -6.015 -7.908 4.156 1.00 89.19 176 GLN A CA 1
ATOM 1385 C C . GLN A 1 176 ? -6.338 -6.955 5.314 1.00 89.19 176 GLN A C 1
ATOM 1387 O O . GLN A 1 176 ? -7.169 -7.278 6.162 1.00 89.19 176 GLN A O 1
ATOM 1392 N N . GLU A 1 177 ? -5.742 -5.767 5.319 1.00 90.06 177 GLU A N 1
ATOM 1393 C CA . GLU A 1 177 ? -5.983 -4.746 6.334 1.00 90.06 177 GLU A CA 1
ATOM 1394 C C . GLU A 1 177 ? -7.433 -4.245 6.308 1.00 90.06 177 GLU A C 1
ATOM 1396 O O . GLU A 1 177 ? -8.061 -4.156 7.356 1.00 90.06 177 GLU A O 1
ATOM 1401 N N . LEU A 1 178 ? -8.024 -4.049 5.124 1.00 89.56 178 LEU A N 1
ATOM 1402 C CA . LEU A 1 178 ? -9.441 -3.711 4.963 1.00 89.56 178 LEU A CA 1
ATOM 1403 C C . LEU A 1 178 ? -10.366 -4.788 5.539 1.00 89.56 178 LEU A C 1
ATOM 1405 O O . LEU A 1 178 ? -11.383 -4.459 6.153 1.00 89.56 178 LEU A O 1
ATOM 1409 N N . SER A 1 179 ? -10.035 -6.071 5.349 1.00 88.19 179 SER A N 1
ATOM 1410 C CA . SER A 1 179 ? -10.830 -7.171 5.909 1.00 88.19 179 SER A CA 1
ATOM 1411 C C . SER A 1 179 ? -10.792 -7.180 7.439 1.00 88.19 179 SER A C 1
ATOM 1413 O O . SER A 1 179 ? -11.835 -7.285 8.078 1.00 88.19 179 SER A O 1
ATOM 1415 N N . LEU A 1 180 ? -9.612 -6.960 8.019 1.00 90.75 180 LEU A N 1
ATOM 1416 C CA . LEU A 1 180 ? -9.427 -6.878 9.461 1.00 90.75 180 LEU A CA 1
ATOM 1417 C C . LEU A 1 180 ? -10.110 -5.629 10.040 1.00 90.75 180 LEU A C 1
ATOM 1419 O O . LEU A 1 180 ? -10.793 -5.698 11.058 1.00 90.75 180 LEU A O 1
ATOM 1423 N N . GLN A 1 181 ? -9.984 -4.489 9.362 1.00 92.25 181 GLN A N 1
ATOM 1424 C CA . GLN A 1 181 ? -10.600 -3.236 9.784 1.00 92.25 181 GLN A CA 1
ATOM 1425 C C . GLN A 1 181 ? -12.132 -3.323 9.769 1.00 92.25 181 GLN A C 1
ATOM 1427 O O . GLN A 1 181 ? -12.786 -2.768 10.649 1.00 92.25 181 GLN A O 1
ATOM 1432 N N . ARG A 1 182 ? -12.719 -4.074 8.828 1.00 90.12 182 ARG A N 1
ATOM 1433 C CA . ARG A 1 182 ? -14.157 -4.385 8.823 1.00 90.12 182 ARG A CA 1
ATOM 1434 C C . ARG A 1 182 ? -14.583 -5.161 10.072 1.00 90.12 182 ARG A C 1
ATOM 1436 O O . ARG A 1 182 ? -15.620 -4.849 10.654 1.00 90.12 182 ARG A O 1
ATOM 1443 N N . GLU A 1 183 ? -13.799 -6.148 10.499 1.00 91.25 183 GLU A N 1
ATOM 1444 C CA . GLU A 1 183 ? -14.073 -6.882 11.741 1.00 91.25 183 GLU A CA 1
ATOM 1445 C C . GLU A 1 183 ? -13.971 -5.969 12.970 1.00 91.25 183 GLU A C 1
ATOM 1447 O O . GLU A 1 183 ? -14.841 -6.016 13.842 1.00 91.25 183 GLU A O 1
ATOM 1452 N N . TYR A 1 184 ? -12.970 -5.082 13.007 1.00 92.50 184 TYR A N 1
ATOM 1453 C CA . TYR A 1 184 ? -12.831 -4.087 14.071 1.00 92.50 184 TYR A CA 1
ATOM 1454 C C . TYR A 1 184 ? -14.014 -3.123 14.140 1.00 92.50 184 TYR A C 1
ATOM 1456 O O . TYR A 1 184 ? -14.515 -2.876 15.234 1.00 92.50 184 TYR A O 1
ATOM 1464 N N . ILE A 1 185 ? -14.497 -2.615 13.003 1.00 91.56 185 ILE A N 1
ATOM 1465 C CA . ILE A 1 185 ? -15.674 -1.733 12.965 1.00 91.56 185 ILE A CA 1
ATOM 1466 C C . ILE A 1 185 ? -16.908 -2.470 13.497 1.00 91.56 185 ILE A C 1
ATOM 1468 O O . ILE A 1 185 ? -17.626 -1.919 14.325 1.00 91.56 185 ILE A O 1
ATOM 1472 N N . ASN A 1 186 ? -17.123 -3.730 13.103 1.00 90.56 186 ASN A N 1
ATOM 1473 C CA . ASN A 1 186 ? -18.242 -4.532 13.610 1.00 90.56 186 ASN A CA 1
ATOM 1474 C C . ASN A 1 186 ? -18.170 -4.735 15.135 1.00 90.56 186 ASN A C 1
ATOM 1476 O O . ASN A 1 186 ? -19.181 -4.673 15.835 1.00 90.56 186 ASN A O 1
ATOM 1480 N N . LEU A 1 187 ? -16.967 -4.977 15.664 1.00 92.00 187 LEU A N 1
ATOM 1481 C CA . LEU A 1 187 ? -16.754 -5.101 17.103 1.00 92.00 187 LEU A CA 1
ATOM 1482 C C . LEU A 1 187 ? -16.981 -3.768 17.828 1.00 92.00 187 LEU A C 1
ATOM 1484 O O . LEU A 1 187 ? -17.629 -3.752 18.875 1.00 92.00 187 LEU A O 1
ATOM 1488 N N . ALA A 1 188 ? -16.472 -2.667 17.273 1.00 91.50 188 ALA A N 1
ATOM 1489 C CA . ALA A 1 188 ? -16.655 -1.327 17.814 1.00 91.50 188 ALA A CA 1
ATOM 1490 C C . ALA A 1 188 ? -18.140 -0.944 17.848 1.00 91.50 188 ALA A C 1
ATOM 1492 O O . ALA A 1 188 ? -18.617 -0.489 18.880 1.00 91.50 188 ALA A O 1
ATOM 1493 N N . GLU A 1 189 ? -18.894 -1.236 16.788 1.00 93.25 189 GLU A N 1
ATOM 1494 C CA . GLU A 1 189 ? -20.336 -0.989 16.710 1.00 93.25 189 GLU A CA 1
ATOM 1495 C C . GLU A 1 189 ? -21.103 -1.724 17.820 1.00 93.25 189 GLU A C 1
ATOM 1497 O O . GLU A 1 189 ? -21.883 -1.118 18.558 1.00 93.25 189 GLU A O 1
ATOM 1502 N N . LYS A 1 190 ? -20.819 -3.018 18.017 1.00 93.56 190 LYS A N 1
ATOM 1503 C CA . LYS A 1 190 ? -21.397 -3.803 19.122 1.00 93.56 190 LYS A CA 1
ATOM 1504 C C . LYS A 1 190 ? -21.022 -3.234 20.490 1.00 93.56 190 LYS A C 1
ATOM 1506 O O . LYS A 1 190 ? -21.863 -3.177 21.384 1.00 93.56 190 LYS A O 1
ATOM 1511 N N . ASN A 1 191 ? -19.770 -2.814 20.668 1.00 93.06 191 ASN A N 1
ATOM 1512 C CA . ASN A 1 191 ? -19.299 -2.215 21.916 1.00 93.06 191 ASN A CA 1
ATOM 1513 C C . ASN A 1 191 ? -20.021 -0.889 22.205 1.00 93.06 191 ASN A C 1
ATOM 1515 O O . ASN A 1 191 ? -20.482 -0.668 23.324 1.00 93.06 191 ASN A O 1
ATOM 1519 N N . THR A 1 192 ? -20.200 -0.044 21.188 1.00 92.88 192 THR A N 1
ATOM 1520 C CA . THR A 1 192 ? -20.962 1.204 21.286 1.00 92.88 192 THR A CA 1
ATOM 1521 C C . THR A 1 192 ? -22.411 0.945 21.689 1.00 92.88 192 THR A C 1
ATOM 1523 O O . THR A 1 192 ? -22.898 1.606 22.601 1.00 92.88 192 THR A O 1
ATOM 1526 N N . GLN A 1 193 ? -23.078 -0.054 21.101 1.00 94.31 193 GLN A N 1
ATOM 1527 C CA . GLN A 1 193 ? -24.451 -0.429 21.475 1.00 94.31 193 GLN A CA 1
ATOM 1528 C C . GLN A 1 193 ? -24.554 -0.883 22.941 1.00 94.31 193 GLN A C 1
ATOM 1530 O O . GLN A 1 193 ? -25.460 -0.470 23.666 1.00 94.31 193 GLN A O 1
ATOM 1535 N N . VAL A 1 194 ? -23.605 -1.696 23.416 1.00 94.75 194 VAL A N 1
ATOM 1536 C CA . VAL A 1 194 ? -23.572 -2.139 24.821 1.00 94.75 194 VAL A CA 1
ATOM 1537 C C . VAL A 1 194 ? -23.336 -0.959 25.764 1.00 94.75 194 VAL A C 1
ATOM 1539 O O . VAL A 1 194 ? -24.029 -0.823 26.773 1.00 94.75 194 VAL A O 1
ATOM 1542 N N . LYS A 1 195 ? -22.384 -0.081 25.440 1.00 93.81 195 LYS A N 1
ATOM 1543 C CA . LYS A 1 195 ? -22.082 1.108 26.246 1.00 93.81 195 LYS A CA 1
ATOM 1544 C C . LYS A 1 195 ? -23.222 2.121 26.245 1.00 93.81 195 LYS A C 1
ATOM 1546 O O . LYS A 1 195 ? -23.462 2.737 27.278 1.00 93.81 195 LYS A O 1
ATOM 1551 N N . GLN A 1 196 ? -23.958 2.243 25.142 1.00 94.56 196 GLN A N 1
ATOM 1552 C CA . GLN A 1 196 ? -25.182 3.038 25.078 1.00 94.56 196 GLN A CA 1
ATOM 1553 C C . GLN A 1 196 ? -26.211 2.524 26.085 1.00 94.56 196 GLN A C 1
ATOM 1555 O O . GLN A 1 196 ? -26.692 3.287 26.920 1.00 94.56 196 GLN A O 1
ATOM 1560 N N . TYR A 1 197 ? -26.496 1.220 26.054 1.00 95.06 197 TYR A N 1
ATOM 1561 C CA . TYR A 1 197 ? -27.444 0.603 26.978 1.00 95.06 197 TYR A CA 1
ATOM 1562 C C . TYR A 1 197 ? -27.029 0.798 28.445 1.00 95.06 197 TYR A C 1
ATOM 1564 O O . TYR A 1 197 ? -27.856 1.125 29.295 1.00 95.06 197 TYR A O 1
ATOM 1572 N N . LEU A 1 198 ? -25.735 0.656 28.754 1.00 92.81 198 LEU A N 1
ATOM 1573 C CA . LEU A 1 198 ? -25.213 0.900 30.100 1.00 92.81 198 LEU A CA 1
ATOM 1574 C C . LEU A 1 198 ? -25.330 2.370 30.519 1.00 92.81 198 LEU A C 1
ATOM 1576 O O . LEU A 1 198 ? -25.684 2.640 31.667 1.00 92.81 198 LEU A O 1
ATOM 1580 N N . ALA A 1 199 ? -25.056 3.317 29.622 1.00 92.62 199 ALA A N 1
ATOM 1581 C CA . ALA A 1 199 ? -25.214 4.741 29.899 1.00 92.62 199 ALA A CA 1
ATOM 1582 C C . ALA A 1 199 ? -26.687 5.096 30.175 1.00 92.62 199 ALA A C 1
ATOM 1584 O O . ALA A 1 199 ? -26.982 5.785 31.152 1.00 92.62 199 ALA A O 1
ATOM 1585 N N . GLU A 1 200 ? -27.621 4.555 29.388 1.00 92.50 200 GLU A N 1
ATOM 1586 C CA . GLU A 1 200 ? -29.063 4.739 29.588 1.00 92.50 200 GLU A CA 1
ATOM 1587 C C . GLU A 1 200 ? -29.553 4.132 30.911 1.00 92.50 200 GLU A C 1
ATOM 1589 O O . GLU A 1 200 ? -30.306 4.776 31.647 1.00 92.50 200 GLU A O 1
ATOM 1594 N N . LEU A 1 201 ? -29.084 2.930 31.261 1.00 93.06 201 LEU A N 1
ATOM 1595 C CA . LEU A 1 201 ? -29.410 2.289 32.535 1.00 93.06 201 LEU A CA 1
ATOM 1596 C C . LEU A 1 201 ? -28.890 3.106 33.727 1.00 93.06 201 LEU A C 1
ATOM 1598 O O . LEU A 1 201 ? -29.613 3.300 34.704 1.00 93.06 201 LEU A O 1
ATOM 1602 N N . ASN A 1 202 ? -27.658 3.616 33.646 1.00 90.94 202 ASN A N 1
ATOM 1603 C CA . ASN A 1 202 ? -27.086 4.457 34.699 1.00 90.94 202 ASN A CA 1
ATOM 1604 C C . ASN A 1 202 ? -27.776 5.819 34.794 1.00 90.94 202 ASN A C 1
ATOM 1606 O O . ASN A 1 202 ? -27.922 6.337 35.899 1.00 90.94 202 ASN A O 1
ATOM 1610 N N . ARG A 1 203 ? -28.263 6.374 33.677 1.00 93.00 203 ARG A N 1
ATOM 1611 C CA . ARG A 1 203 ? -29.115 7.571 33.691 1.00 93.00 203 ARG A CA 1
ATOM 1612 C C . ARG A 1 203 ? -30.386 7.323 34.500 1.00 93.00 203 ARG A C 1
ATOM 1614 O O . ARG A 1 203 ? -30.695 8.103 35.396 1.00 93.00 203 ARG A O 1
ATOM 1621 N N . LEU A 1 204 ? -31.082 6.215 34.235 1.00 92.62 204 LEU A N 1
ATOM 1622 C CA . LEU A 1 204 ? -32.292 5.845 34.975 1.00 92.62 204 LEU A CA 1
ATOM 1623 C C . LEU A 1 204 ? -31.992 5.579 36.459 1.00 92.62 204 LEU A C 1
ATOM 1625 O O . LEU A 1 204 ? -32.734 6.020 37.334 1.00 92.62 204 LEU A O 1
ATOM 1629 N N . GLY A 1 205 ? -30.884 4.894 36.752 1.00 92.25 205 GLY A N 1
ATOM 1630 C CA . GLY A 1 205 ? -30.427 4.647 38.118 1.00 92.25 205 GLY A CA 1
ATOM 1631 C C . GLY A 1 205 ? -30.093 5.935 38.874 1.00 92.25 205 GLY A C 1
ATOM 1632 O O . GLY A 1 205 ? -30.414 6.049 40.055 1.00 92.25 205 GLY A O 1
ATOM 1633 N N . TYR A 1 206 ? -29.506 6.925 38.202 1.00 93.44 206 TYR A N 1
ATOM 1634 C CA . TYR A 1 206 ? -29.241 8.243 38.775 1.00 93.44 206 TYR A CA 1
ATOM 1635 C C . TYR A 1 206 ? -30.541 9.010 39.060 1.00 93.44 206 TYR A C 1
ATOM 1637 O O . TYR A 1 206 ? -30.707 9.547 40.155 1.00 93.44 206 TYR A O 1
ATOM 1645 N N . GLU A 1 207 ? -31.498 9.000 38.127 1.00 93.12 207 GLU A N 1
ATOM 1646 C CA . GLU A 1 207 ? -32.826 9.610 38.312 1.00 93.12 207 GLU A CA 1
ATOM 1647 C C . GLU A 1 207 ? -33.598 8.975 39.481 1.00 93.12 207 GLU A C 1
ATOM 1649 O O . GLU A 1 207 ? -34.264 9.673 40.246 1.00 93.12 207 GLU A O 1
ATOM 1654 N N . ALA A 1 208 ? -33.449 7.662 39.672 1.00 94.62 208 ALA A N 1
ATOM 1655 C CA . ALA A 1 208 ? -33.996 6.922 40.807 1.00 94.62 208 ALA A CA 1
ATOM 1656 C C . ALA A 1 208 ? -33.162 7.044 42.101 1.00 94.62 208 ALA A C 1
ATOM 1658 O O . ALA A 1 208 ? -33.505 6.412 43.100 1.00 94.62 208 ALA A O 1
ATOM 1659 N N . GLN A 1 209 ? -32.075 7.829 42.097 1.00 92.75 209 GLN A N 1
ATOM 1660 C CA . GLN A 1 209 ? -31.130 8.006 43.213 1.00 92.75 209 GLN A CA 1
ATOM 1661 C C . GLN A 1 209 ? -30.443 6.706 43.679 1.00 92.75 209 GLN A C 1
ATOM 1663 O O . GLN A 1 209 ? -29.955 6.620 44.805 1.00 92.75 209 GLN A O 1
ATOM 1668 N N . GLN A 1 210 ? -30.393 5.689 42.816 1.00 92.94 210 GLN A N 1
ATOM 1669 C CA . GLN A 1 210 ? -29.728 4.405 43.061 1.00 92.94 210 GLN A CA 1
ATOM 1670 C C . GLN A 1 210 ? -28.256 4.398 42.622 1.00 92.94 210 GLN A C 1
ATOM 1672 O O . GLN A 1 210 ? -27.479 3.591 43.125 1.00 92.94 210 GLN A O 1
ATOM 1677 N N . VAL A 1 211 ? -27.880 5.281 41.693 1.00 89.12 211 VAL A N 1
ATOM 1678 C CA . VAL A 1 211 ? -26.529 5.410 41.122 1.00 89.12 211 VAL A CA 1
ATOM 1679 C C . VAL A 1 211 ? -26.000 6.816 41.389 1.00 89.12 211 VAL A C 1
ATOM 1681 O O . VAL A 1 211 ? -26.755 7.791 41.394 1.00 89.12 211 VAL A O 1
ATOM 1684 N N . THR A 1 212 ? -24.696 6.944 41.624 1.00 94.06 212 THR A N 1
ATOM 1685 C CA . THR A 1 212 ? -24.070 8.244 41.890 1.00 94.06 212 THR A CA 1
ATOM 1686 C C . THR A 1 212 ? -23.906 9.079 40.615 1.00 94.06 212 THR A C 1
ATOM 1688 O O . THR A 1 212 ? -23.763 8.553 39.511 1.00 94.06 212 THR A O 1
ATOM 1691 N N . LEU A 1 213 ? -23.849 10.411 40.759 1.00 91.38 213 LEU A N 1
ATOM 1692 C CA . LEU A 1 213 ? -23.578 11.312 39.627 1.00 91.38 213 LEU A CA 1
ATOM 1693 C C . LEU A 1 213 ? -22.253 10.967 38.920 1.00 91.38 213 LEU A C 1
ATOM 1695 O O . LEU A 1 213 ? -22.155 11.064 37.701 1.00 91.38 213 LEU A O 1
ATOM 1699 N N . PHE A 1 214 ? -21.240 10.547 39.683 1.00 95.31 214 PHE A N 1
ATOM 1700 C CA . PHE A 1 214 ? -19.936 10.173 39.143 1.00 95.31 214 PHE A CA 1
ATOM 1701 C C . PHE A 1 214 ? -20.008 8.924 38.256 1.00 95.31 214 PHE A C 1
ATOM 1703 O O . PHE A 1 214 ? -19.419 8.909 37.177 1.00 95.31 214 PHE A O 1
ATOM 1710 N N . GLU A 1 215 ? -20.746 7.894 38.675 1.00 90.56 215 GLU A N 1
ATOM 1711 C CA . GLU A 1 215 ? -20.948 6.682 37.874 1.00 90.56 215 GLU A CA 1
ATOM 1712 C C . GLU A 1 215 ? -21.706 6.997 36.585 1.00 90.56 215 GLU A C 1
ATOM 1714 O O . GLU A 1 215 ? -21.276 6.577 35.512 1.00 90.56 215 GLU A O 1
ATOM 1719 N N . TYR A 1 216 ? -22.763 7.812 36.664 1.00 93.38 216 TYR A N 1
ATOM 1720 C CA . TYR A 1 216 ? -23.486 8.278 35.480 1.00 93.38 216 TYR A CA 1
ATOM 1721 C C . TYR A 1 216 ? -22.563 8.995 34.483 1.00 93.38 216 TYR A C 1
ATOM 1723 O O . TYR A 1 216 ? -22.494 8.598 33.319 1.00 93.38 216 TYR A O 1
ATOM 1731 N N . ILE A 1 217 ? -21.810 10.007 34.932 1.00 93.94 217 ILE A N 1
ATOM 1732 C CA . ILE A 1 217 ? -20.899 10.769 34.060 1.00 93.94 217 ILE A CA 1
ATOM 1733 C C . ILE A 1 217 ? -19.827 9.852 33.465 1.00 93.94 217 ILE A C 1
ATOM 1735 O O . ILE A 1 217 ? -19.514 9.952 32.281 1.00 93.94 217 ILE A O 1
ATOM 1739 N N . THR A 1 218 ? -19.284 8.932 34.262 1.00 95.12 218 THR A N 1
ATOM 1740 C CA . THR A 1 218 ? -18.252 7.991 33.811 1.00 95.12 218 THR A CA 1
ATOM 1741 C C . THR A 1 218 ? -18.765 7.096 32.685 1.00 95.12 218 THR A C 1
ATOM 1743 O O . THR A 1 218 ? -18.079 6.913 31.681 1.00 95.12 218 THR A O 1
ATOM 1746 N N . GLN A 1 219 ? -19.983 6.567 32.816 1.00 93.50 219 GLN A N 1
ATOM 1747 C CA . GLN A 1 219 ? -20.583 5.699 31.799 1.00 93.50 219 GLN A CA 1
ATOM 1748 C C . GLN A 1 219 ? -20.996 6.482 30.550 1.00 93.50 219 GLN A C 1
ATOM 1750 O O . GLN A 1 219 ? -20.801 6.005 29.433 1.00 93.50 219 GLN A O 1
ATOM 1755 N N . GLN A 1 220 ? 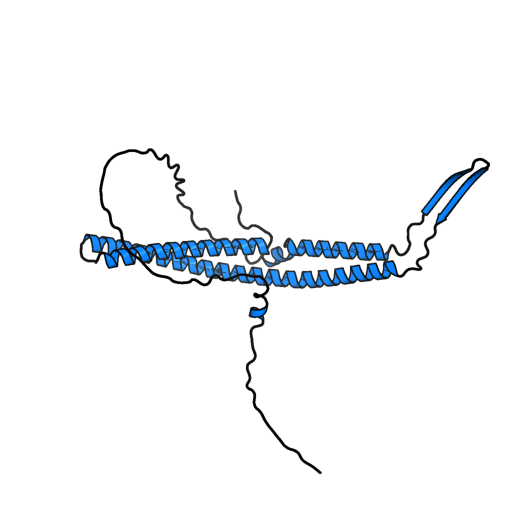-21.478 7.716 30.723 1.00 93.19 220 GLN A N 1
ATOM 1756 C CA . GLN A 1 220 ? -21.765 8.613 29.608 1.00 93.19 220 GLN A CA 1
ATOM 1757 C C . GLN A 1 220 ? -20.496 8.945 28.807 1.00 93.19 220 GLN A C 1
ATOM 1759 O O . GLN A 1 220 ? -20.510 8.865 27.579 1.00 93.19 220 GLN A O 1
ATOM 1764 N N . ASN A 1 221 ? -19.388 9.260 29.482 1.00 95.69 221 ASN A N 1
ATOM 1765 C CA . ASN A 1 221 ? -18.101 9.501 28.826 1.00 95.69 221 ASN A CA 1
ATOM 1766 C C . ASN A 1 221 ? -17.612 8.245 28.097 1.00 95.69 221 ASN A C 1
ATOM 1768 O O . ASN A 1 221 ? -17.265 8.322 26.925 1.00 95.69 221 ASN A O 1
ATOM 1772 N N . ALA A 1 222 ? -17.691 7.073 28.735 1.00 93.81 222 ALA A N 1
ATOM 1773 C CA . ALA A 1 222 ? -17.288 5.812 28.114 1.00 93.81 222 ALA A CA 1
ATOM 1774 C C . ALA A 1 222 ? -18.087 5.483 26.837 1.00 93.81 222 ALA A C 1
ATOM 1776 O O . ALA A 1 222 ? -17.535 4.878 25.908 1.00 93.81 222 ALA A O 1
ATOM 1777 N N . PHE A 1 223 ? -19.370 5.863 26.787 1.00 95.62 223 PHE A N 1
ATOM 1778 C CA . PHE A 1 223 ? -20.203 5.770 25.589 1.00 95.62 223 PHE A CA 1
ATOM 1779 C C . PHE A 1 223 ? -19.738 6.737 24.495 1.00 95.62 223 PHE A C 1
ATOM 1781 O O . PHE A 1 223 ? -19.532 6.302 23.361 1.00 95.62 223 PHE A O 1
ATOM 1788 N N . VAL A 1 224 ? -19.509 8.012 24.820 1.00 95.50 224 VAL A N 1
ATOM 1789 C CA . VAL A 1 224 ? -18.981 8.997 23.858 1.00 95.50 224 VAL A CA 1
ATOM 1790 C C . VAL A 1 224 ? -17.620 8.555 23.309 1.00 95.50 224 VAL A C 1
ATOM 1792 O O . VAL A 1 224 ? -17.429 8.549 22.094 1.00 95.50 224 VAL A O 1
ATOM 1795 N N . ASP A 1 225 ? -16.719 8.073 24.165 1.00 95.56 225 ASP A N 1
ATOM 1796 C CA . ASP A 1 225 ? -15.408 7.554 23.761 1.00 95.56 225 ASP A CA 1
ATOM 1797 C C . ASP A 1 225 ? -15.536 6.393 22.765 1.00 95.56 225 ASP A C 1
ATOM 1799 O O . ASP A 1 225 ? -14.789 6.313 21.790 1.00 95.56 225 ASP A O 1
ATOM 1803 N N . SER A 1 226 ? -16.523 5.510 22.957 1.00 93.31 226 SER A N 1
ATOM 1804 C CA . SER A 1 226 ? -16.765 4.406 22.018 1.00 93.31 226 SER A CA 1
ATOM 1805 C C . SER A 1 226 ? -17.291 4.866 20.661 1.00 93.31 226 SER A C 1
ATOM 1807 O O . SER A 1 226 ? -16.961 4.257 19.648 1.00 93.31 226 SER A O 1
ATOM 1809 N N . GLN A 1 227 ? -18.078 5.945 20.616 1.00 93.56 227 GLN A N 1
ATOM 1810 C CA . GLN A 1 227 ? -18.504 6.534 19.345 1.00 93.56 227 GLN A CA 1
ATOM 1811 C C . GLN A 1 227 ? -17.313 7.146 18.604 1.00 93.56 227 GLN A C 1
ATOM 1813 O O . GLN A 1 227 ? -17.173 6.951 17.399 1.00 93.56 227 GLN A O 1
ATOM 1818 N N . ILE A 1 228 ? -16.422 7.833 19.326 1.00 93.19 228 ILE A N 1
ATOM 1819 C CA . ILE A 1 228 ? -15.188 8.384 18.753 1.00 93.19 228 ILE A CA 1
ATOM 1820 C C . ILE A 1 228 ? -14.316 7.254 18.185 1.00 93.19 228 ILE A C 1
ATOM 1822 O O . ILE A 1 228 ? -13.807 7.366 17.071 1.00 93.19 228 ILE A O 1
ATOM 1826 N N . GLU A 1 229 ? -14.164 6.146 18.912 1.00 92.44 229 GLU A N 1
ATOM 1827 C CA . GLU A 1 229 ? -13.406 4.975 18.456 1.00 92.44 229 GLU A CA 1
ATOM 1828 C C . GLU A 1 229 ? -14.003 4.337 17.190 1.00 92.44 229 GLU A C 1
ATOM 1830 O O . GLU A 1 229 ? -13.262 3.994 16.260 1.00 92.44 229 GLU A O 1
ATOM 1835 N N . LEU A 1 230 ? -15.333 4.227 17.121 1.00 92.38 230 LEU A N 1
ATOM 1836 C CA . LEU A 1 230 ? -16.047 3.733 15.944 1.00 92.38 230 LEU A CA 1
ATOM 1837 C C . LEU A 1 230 ? -15.805 4.632 14.725 1.00 92.38 230 LEU A C 1
ATOM 1839 O O . LEU A 1 230 ? -15.389 4.139 13.676 1.00 92.38 230 LEU A O 1
ATOM 1843 N N . VAL A 1 231 ? -15.991 5.946 14.874 1.00 92.75 231 VAL A N 1
ATOM 1844 C CA . VAL A 1 231 ? -15.777 6.918 13.789 1.00 92.75 231 VAL A CA 1
ATOM 1845 C C . VAL A 1 231 ? -14.319 6.912 13.333 1.00 92.75 231 VAL A C 1
ATOM 1847 O O . VAL A 1 231 ? -14.045 6.837 12.138 1.00 92.75 231 VAL A O 1
ATOM 1850 N N . ASN A 1 232 ? -13.362 6.895 14.262 1.00 92.56 232 ASN A N 1
ATOM 1851 C CA . ASN A 1 232 ? -11.941 6.784 13.924 1.00 92.56 232 ASN A CA 1
ATOM 1852 C C . ASN A 1 232 ? -11.635 5.496 13.149 1.00 92.56 232 ASN A C 1
ATOM 1854 O O . ASN A 1 232 ? -10.800 5.493 12.246 1.00 92.56 232 ASN A O 1
ATOM 1858 N N . SER A 1 233 ? -12.306 4.394 13.486 1.00 92.06 233 SER A N 1
ATOM 1859 C CA . SER A 1 233 ? -12.150 3.122 12.780 1.00 92.06 233 SER A CA 1
ATOM 1860 C C . SER A 1 233 ? -12.741 3.164 11.370 1.00 92.06 233 SER A C 1
ATOM 1862 O O . SER A 1 233 ? -12.150 2.597 10.450 1.00 92.06 233 SER A O 1
ATOM 1864 N N . GLN A 1 234 ? -13.860 3.862 11.183 1.00 91.94 234 GLN A N 1
ATOM 1865 C CA . GLN A 1 234 ? -14.465 4.103 9.872 1.00 91.94 234 GLN A CA 1
ATOM 1866 C C . GLN A 1 234 ? -13.590 5.010 8.996 1.00 91.94 234 GLN A C 1
ATOM 1868 O O . GLN A 1 234 ? -13.354 4.678 7.837 1.00 91.94 234 GLN A O 1
ATOM 1873 N N . ILE A 1 235 ? -13.035 6.093 9.554 1.00 91.62 235 ILE A N 1
ATOM 1874 C CA . ILE A 1 235 ? -12.090 6.979 8.852 1.00 91.62 235 ILE A CA 1
ATOM 1875 C C . ILE A 1 235 ? -10.875 6.182 8.369 1.00 91.62 235 ILE A C 1
ATOM 1877 O O . ILE A 1 235 ? -10.551 6.218 7.187 1.00 91.62 235 ILE A O 1
ATOM 1881 N N . LYS A 1 236 ? -10.269 5.365 9.242 1.00 92.25 236 LYS A N 1
ATOM 1882 C CA . LYS A 1 236 ? -9.147 4.491 8.859 1.00 92.25 236 LYS A CA 1
ATOM 1883 C C . LYS A 1 236 ? -9.494 3.549 7.709 1.00 92.25 236 LYS A C 1
ATOM 1885 O O . LYS A 1 236 ? -8.658 3.304 6.846 1.00 92.25 236 LYS A O 1
ATOM 1890 N N . TYR A 1 237 ? -10.709 3.002 7.687 1.00 91.38 237 TYR A N 1
ATOM 1891 C CA . TYR A 1 237 ? -11.150 2.158 6.577 1.00 91.38 237 TYR A CA 1
ATOM 1892 C C . TYR A 1 237 ? -11.222 2.946 5.263 1.00 91.38 237 TYR A C 1
ATOM 1894 O O . TYR A 1 237 ? -10.762 2.449 4.239 1.00 91.38 237 TYR A O 1
ATOM 1902 N N . ILE A 1 238 ? -11.749 4.172 5.295 1.00 89.56 238 ILE A N 1
ATOM 1903 C CA . ILE A 1 238 ? -11.811 5.062 4.126 1.00 89.56 238 ILE A CA 1
ATOM 1904 C C . ILE A 1 238 ? -10.400 5.414 3.635 1.00 89.56 238 ILE A C 1
ATOM 1906 O O . ILE A 1 238 ? -10.136 5.336 2.437 1.00 89.56 238 ILE A O 1
ATOM 1910 N N . ASP A 1 239 ? -9.472 5.715 4.541 1.00 91.12 239 ASP A N 1
ATOM 1911 C CA . ASP A 1 239 ? -8.078 5.999 4.183 1.00 91.12 239 ASP A CA 1
ATOM 1912 C C . ASP A 1 239 ? -7.408 4.788 3.514 1.00 91.12 239 ASP A C 1
ATOM 1914 O O . ASP A 1 239 ? -6.725 4.922 2.499 1.00 91.12 239 ASP A O 1
ATOM 1918 N N . LEU A 1 240 ? -7.642 3.578 4.035 1.00 89.44 240 LEU A N 1
ATOM 1919 C CA . LEU A 1 240 ? -7.136 2.338 3.436 1.00 89.44 240 LEU A CA 1
ATOM 1920 C C . LEU A 1 240 ? -7.730 2.071 2.052 1.00 89.44 240 LEU A C 1
ATOM 1922 O O . LEU A 1 240 ? -7.029 1.590 1.160 1.00 89.44 240 LEU A O 1
ATOM 1926 N N . VAL A 1 241 ? -9.010 2.393 1.859 1.00 88.56 241 VAL A N 1
ATOM 1927 C CA . VAL A 1 241 ? -9.648 2.356 0.542 1.00 88.56 241 VAL A CA 1
ATOM 1928 C C . VAL A 1 241 ? -8.954 3.328 -0.404 1.00 88.56 241 VAL A C 1
ATOM 1930 O O . VAL A 1 241 ? -8.576 2.921 -1.499 1.00 88.56 241 VAL A O 1
ATOM 1933 N N . ALA A 1 242 ? -8.740 4.577 0.010 1.00 88.44 242 ALA A N 1
ATOM 1934 C CA . ALA A 1 242 ? -8.106 5.591 -0.825 1.00 88.44 242 ALA A CA 1
ATOM 1935 C C . ALA A 1 242 ? -6.678 5.186 -1.230 1.00 88.44 242 ALA A C 1
ATOM 1937 O O . ALA A 1 242 ? -6.302 5.313 -2.393 1.00 88.44 242 ALA A O 1
ATOM 1938 N N . LEU A 1 243 ? -5.902 4.611 -0.305 1.00 89.88 243 LEU A N 1
ATOM 1939 C CA . LEU A 1 243 ? -4.567 4.075 -0.595 1.00 89.88 243 LEU A CA 1
ATOM 1940 C C . LEU A 1 243 ? -4.607 2.900 -1.580 1.00 89.88 243 LEU A C 1
ATOM 1942 O O . LEU A 1 243 ? -3.716 2.759 -2.426 1.00 89.88 243 LEU A O 1
ATOM 1946 N N . LEU A 1 244 ? -5.627 2.044 -1.482 1.00 87.25 244 LEU A N 1
ATOM 1947 C CA . LEU A 1 244 ? -5.840 0.955 -2.429 1.00 87.25 244 LEU A CA 1
ATOM 1948 C C . LEU A 1 244 ? -6.211 1.496 -3.820 1.00 87.25 244 LEU A C 1
ATOM 1950 O O . LEU A 1 244 ? -5.651 1.023 -4.808 1.00 87.25 244 LEU A O 1
ATOM 1954 N N . GLU A 1 245 ? -7.093 2.495 -3.896 1.00 85.56 245 GLU A N 1
ATOM 1955 C CA . GLU A 1 245 ? -7.460 3.189 -5.139 1.00 85.56 245 GLU A CA 1
ATOM 1956 C C . GLU A 1 245 ? -6.241 3.854 -5.792 1.00 85.56 245 GLU A C 1
ATOM 1958 O O . GLU A 1 245 ? -5.981 3.640 -6.976 1.00 85.56 245 GLU A O 1
ATOM 1963 N N . GLU A 1 246 ? -5.428 4.580 -5.018 1.00 85.50 246 GLU A N 1
ATOM 1964 C CA . GLU A 1 246 ? -4.187 5.205 -5.492 1.00 85.50 246 GLU A CA 1
ATOM 1965 C C . GLU A 1 246 ? -3.204 4.156 -6.029 1.00 85.50 246 GLU A C 1
ATOM 1967 O O . GLU A 1 246 ? -2.640 4.305 -7.115 1.00 85.50 246 GLU A O 1
ATOM 1972 N N . THR A 1 247 ? -3.021 3.060 -5.289 1.00 85.25 247 THR A N 1
ATOM 1973 C CA . THR A 1 247 ? -2.089 1.989 -5.664 1.00 85.25 247 THR A CA 1
ATOM 1974 C C . THR A 1 247 ? -2.509 1.294 -6.959 1.00 85.25 247 THR A C 1
ATOM 1976 O O . THR A 1 247 ? -1.651 0.890 -7.747 1.00 85.25 247 THR A O 1
ATOM 1979 N N . LEU A 1 248 ? -3.816 1.144 -7.183 1.00 80.75 248 LEU A N 1
ATOM 1980 C CA . LEU A 1 248 ? -4.367 0.497 -8.373 1.00 80.75 248 LEU A CA 1
ATOM 1981 C C . LEU A 1 248 ? -4.584 1.476 -9.536 1.00 80.75 248 LEU A C 1
ATOM 1983 O O . LEU A 1 248 ? -4.631 1.045 -10.686 1.00 80.75 248 LEU A O 1
ATOM 1987 N N . GLY A 1 249 ? -4.638 2.781 -9.262 1.00 77.25 249 GLY A N 1
ATOM 1988 C CA . GLY A 1 249 ? -4.928 3.815 -10.253 1.00 77.25 249 GLY A CA 1
ATOM 1989 C C . GLY A 1 249 ? -6.380 3.793 -10.740 1.00 77.25 249 GLY A C 1
ATOM 1990 O O . GLY A 1 249 ? -6.652 4.234 -11.853 1.00 77.25 249 GLY A O 1
ATOM 1991 N N . GLU A 1 250 ? -7.301 3.260 -9.936 1.00 74.19 250 GLU A N 1
ATOM 1992 C CA . GLU A 1 250 ? -8.725 3.140 -10.253 1.00 74.19 250 GLU A CA 1
ATOM 1993 C C . GLU A 1 250 ? -9.544 3.531 -9.024 1.00 74.19 250 GLU A C 1
ATOM 1995 O O . GLU A 1 250 ? -9.207 3.126 -7.913 1.00 74.19 250 GLU A O 1
ATOM 2000 N N . SER A 1 251 ? -10.626 4.287 -9.222 1.00 73.38 251 SER A N 1
ATOM 2001 C CA . SER A 1 251 ? -11.555 4.584 -8.134 1.00 73.38 251 SER A CA 1
ATOM 2002 C C . SER A 1 251 ? -12.644 3.517 -8.050 1.00 73.38 251 SER A C 1
ATOM 2004 O O . SER A 1 251 ? -13.273 3.166 -9.050 1.00 73.38 251 SER A O 1
ATOM 2006 N N . PHE A 1 252 ? -12.874 3.002 -6.846 1.00 69.38 252 PHE A N 1
ATOM 2007 C CA . PHE A 1 252 ? -13.982 2.104 -6.524 1.00 69.38 252 PHE A CA 1
ATOM 2008 C C . PHE A 1 252 ? -15.232 2.875 -6.100 1.00 69.38 252 PHE A C 1
ATOM 2010 O O . PHE A 1 252 ? -16.312 2.290 -5.995 1.00 69.38 252 PHE A O 1
ATOM 2017 N N . THR A 1 253 ? -15.094 4.183 -5.894 1.00 64.94 253 THR A N 1
ATOM 2018 C CA . THR A 1 253 ? -16.162 5.070 -5.459 1.00 64.94 253 THR A CA 1
ATOM 2019 C C . THR A 1 253 ? -16.812 5.718 -6.682 1.00 64.94 253 THR A C 1
ATOM 2021 O O . THR A 1 253 ? -16.221 6.568 -7.346 1.00 64.94 253 THR A O 1
ATOM 2024 N N . LYS A 1 254 ? -18.045 5.317 -7.010 1.00 57.56 254 LYS A N 1
ATOM 2025 C CA . LYS A 1 254 ? -18.864 6.060 -7.976 1.00 57.56 254 LYS A CA 1
ATOM 2026 C C . LYS A 1 254 ? -19.477 7.254 -7.261 1.00 57.56 254 LYS A C 1
ATOM 2028 O O . LYS A 1 254 ? -20.258 7.073 -6.331 1.00 57.56 254 LYS A O 1
ATOM 2033 N N . ILE A 1 255 ? -19.091 8.453 -7.678 1.00 52.66 255 ILE A N 1
ATOM 2034 C CA . ILE A 1 255 ? -19.781 9.682 -7.298 1.00 52.66 255 ILE A CA 1
ATOM 2035 C C . ILE A 1 255 ? -20.859 9.883 -8.367 1.00 52.66 255 ILE A C 1
ATOM 2037 O O . ILE A 1 255 ? -20.558 10.415 -9.435 1.00 52.66 255 ILE A O 1
ATOM 2041 N N . ASP A 1 256 ? -22.055 9.351 -8.112 1.00 40.19 256 ASP A N 1
ATOM 2042 C CA . ASP A 1 256 ? -23.260 9.644 -8.901 1.00 40.19 256 ASP A CA 1
ATOM 2043 C C . ASP A 1 256 ? -23.948 10.913 -8.366 1.00 40.19 256 ASP A C 1
ATOM 2045 O O . ASP A 1 256 ? -24.001 11.081 -7.122 1.00 40.19 256 ASP A O 1
#

Secondary structure (DSSP, 8-state):
------------------TTTTSSTTS---PPP-----------------------------------------GGGHHHHHHT-HHHHHHHHHHHHHHHHHHHHHHTTS---EEEEEEEEETTEEEEEEEEE------SHHHHHHHHHHHHHHHHHHHHHHHHHHHHHHHHHHHHHHHHHHHHHHHHHHHHHHHHHHHHHHHHHHHTTSS-HHHHHHHHHHHHHHHHHHHHHHHHHHHHHHHHHHHHT-------

Radius of gyration: 37.02 Å; chains: 1; bounding box: 92×71×106 Å

pLDDT: mean 71.39, std 22.92, range [26.83, 95.69]

Organism: NCBI:txid216